Protein AF-A0A7X7M7S9-F1 (afdb_monomer)

Solvent-accessible surface area (backbone atoms only — not comparable to full-atom values): 14273 Å² total; per-residue (Å²): 124,48,43,39,34,45,57,72,63,22,36,53,35,22,66,76,37,39,68,79,51,36,95,45,81,66,47,77,47,79,55,90,46,35,36,41,35,40,51,59,53,48,58,32,51,12,41,21,37,28,72,29,16,43,56,42,42,51,50,55,51,45,50,53,50,42,59,68,77,46,62,87,52,52,75,66,56,49,52,49,38,47,52,40,21,57,54,58,44,51,41,85,52,87,90,50,55,56,82,36,17,69,64,17,44,64,44,37,15,54,55,41,20,57,46,42,73,75,42,71,33,49,50,64,60,42,61,68,71,71,40,83,64,47,70,59,48,54,51,51,31,45,52,56,16,47,56,52,51,50,50,55,50,52,50,54,53,48,42,51,54,53,33,71,69,52,68,71,44,86,33,37,34,37,40,41,35,36,85,85,42,27,38,37,38,31,40,39,51,98,94,44,80,46,77,77,52,68,45,72,39,78,97,42,54,67,56,56,52,50,52,49,60,74,62,26,46,41,30,37,39,39,32,46,63,90,41,48,59,68,67,60,53,50,50,47,42,67,39,52,38,89,32,52,40,80,50,81,76,69,87,68,74,81,71,92,75,86,85,84,87,85,128

Sequence (263 aa):
MLIIHINGHPRQAFINHACRFALQPVSIAIHGTALRIRGMSAESAAEALAYAAFPAWEKTRLQTLIRKNYYLLDAAKQERLAVLAQIVAGDQMPDALIYQGIGRESRLARAFAAALMQGPLNFEGFCRFRLPGYEDYLRGIMLLAEEELIAEEENLEYLELLRRSLSQGNSQISLFFSPGDICQIWQQDNEGLHQLEGGHIRGVEWLLLANLICLDPASIIVRNRVFADSELLSMLETVFGAKVIYEDDQPTAVKEHLLLDKQ

Radius of gyration: 27.25 Å; Cα contacts (8 Å, |Δi|>4): 354; chains: 1; bounding box: 51×58×78 Å

Foldseek 3Di:
DFKEQADDQLVVQLVVCLVVLFPADWDWDDDPRITDIDRHALLSSLLSNLVTSVVRVLLVVLLVVLCVPVVVDDPVLSVQLSVQLVVQQQDDDPPDDCSGHPCSSVSSSVVSSVVRVVGYHHSVCCVPPVRPCVVVVSVVSSVVSVVVSVVVVVVLVVLVVLLVLADLAQKEWEWEADPPQKIWIWIQHPVGIDTDDMDRCPPPLVVVVVVCSVRRHNAYEYEPCVRPDPVSVVSCCSNNPPRYHYDDDPVPPPPPDPPPDDD

Structure (mmCIF, N/CA/C/O backbone):
data_AF-A0A7X7M7S9-F1
#
_entry.id   AF-A0A7X7M7S9-F1
#
loop_
_atom_site.group_PDB
_atom_site.id
_atom_site.type_symbol
_atom_site.label_atom_id
_atom_site.label_alt_id
_atom_site.label_comp_id
_atom_site.label_asym_id
_atom_site.label_entity_id
_atom_site.label_seq_id
_atom_site.pdbx_PDB_ins_code
_atom_site.Cartn_x
_atom_site.Cartn_y
_atom_site.Cartn_z
_atom_site.occupancy
_atom_site.B_iso_or_equiv
_atom_site.auth_seq_id
_atom_site.auth_comp_id
_atom_site.auth_asym_id
_atom_site.auth_atom_id
_atom_site.pdbx_PDB_model_num
ATOM 1 N N . MET A 1 1 ? 16.778 8.894 -30.476 1.00 88.69 1 MET A N 1
ATOM 2 C CA . MET A 1 1 ? 15.464 8.207 -30.474 1.00 88.69 1 MET A CA 1
ATOM 3 C C . MET A 1 1 ? 15.608 6.993 -29.581 1.00 88.69 1 MET A C 1
ATOM 5 O O . MET A 1 1 ? 16.510 6.209 -29.839 1.00 88.69 1 MET A O 1
ATOM 9 N N . LEU A 1 2 ? 14.790 6.873 -28.537 1.00 95.69 2 LEU A N 1
ATOM 10 C CA . LEU A 1 2 ? 14.852 5.744 -27.603 1.00 95.69 2 LEU A CA 1
ATOM 11 C C . LEU A 1 2 ? 13.912 4.628 -28.061 1.00 95.69 2 LEU A C 1
ATOM 13 O O . LEU A 1 2 ? 12.877 4.898 -28.681 1.00 95.69 2 LEU A O 1
ATOM 17 N N . ILE A 1 3 ? 14.276 3.384 -27.755 1.00 97.12 3 ILE A N 1
ATOM 18 C CA . ILE A 1 3 ? 13.461 2.201 -28.036 1.00 97.12 3 ILE A CA 1
ATOM 19 C C . ILE A 1 3 ? 13.326 1.398 -26.744 1.00 97.12 3 ILE A C 1
ATOM 21 O O . ILE A 1 3 ? 14.331 0.985 -26.167 1.00 97.12 3 ILE A O 1
ATOM 25 N N . ILE A 1 4 ? 12.091 1.175 -26.297 1.00 97.69 4 ILE A N 1
ATOM 26 C CA . ILE A 1 4 ? 11.786 0.415 -25.079 1.00 97.69 4 ILE A CA 1
ATOM 27 C C . ILE A 1 4 ? 10.795 -0.690 -25.426 1.00 97.69 4 ILE A C 1
ATOM 29 O O . ILE A 1 4 ? 9.696 -0.406 -25.890 1.00 97.69 4 ILE A O 1
ATOM 33 N N . HIS A 1 5 ? 11.159 -1.944 -25.188 1.00 97.94 5 HIS A N 1
ATOM 34 C CA . HIS A 1 5 ? 10.248 -3.078 -25.279 1.00 97.94 5 HIS A CA 1
ATOM 35 C C . HIS A 1 5 ? 9.569 -3.295 -23.928 1.00 97.94 5 HIS A C 1
ATOM 37 O O . HIS A 1 5 ? 10.227 -3.656 -22.950 1.00 97.94 5 HIS A O 1
ATOM 43 N N . ILE A 1 6 ? 8.261 -3.052 -23.873 1.00 96.56 6 ILE A N 1
ATOM 44 C CA . ILE A 1 6 ? 7.449 -3.110 -22.656 1.00 96.56 6 ILE A CA 1
ATOM 45 C C . ILE A 1 6 ? 5.982 -3.385 -23.009 1.00 96.56 6 ILE A C 1
ATOM 47 O O . ILE A 1 6 ? 5.459 -2.842 -23.982 1.00 96.56 6 ILE A O 1
ATOM 51 N N . ASN A 1 7 ? 5.302 -4.212 -22.211 1.00 94.12 7 ASN A N 1
ATOM 52 C CA . ASN A 1 7 ? 3.920 -4.634 -22.454 1.00 94.12 7 ASN A CA 1
ATOM 53 C C . ASN A 1 7 ? 3.012 -4.411 -21.241 1.00 94.12 7 ASN A C 1
ATOM 55 O O . ASN A 1 7 ? 3.465 -4.005 -20.173 1.00 94.12 7 ASN A O 1
ATOM 59 N N . GLY A 1 8 ? 1.714 -4.674 -21.427 1.00 93.88 8 GLY A N 1
ATOM 60 C CA . GLY A 1 8 ? 0.727 -4.754 -20.348 1.00 93.88 8 GLY A CA 1
ATOM 61 C C . GLY A 1 8 ? 0.564 -3.469 -19.531 1.00 93.88 8 GLY A C 1
ATOM 62 O O . GLY A 1 8 ? 0.710 -2.358 -20.050 1.00 93.88 8 GLY A O 1
ATOM 63 N N . HIS A 1 9 ? 0.261 -3.634 -18.241 1.00 94.31 9 HIS A N 1
ATOM 64 C CA . HIS A 1 9 ? 0.124 -2.528 -17.288 1.00 94.31 9 HIS A CA 1
ATOM 65 C C . HIS A 1 9 ? 1.385 -1.650 -17.172 1.00 94.31 9 HIS A C 1
ATOM 67 O O . HIS A 1 9 ? 1.229 -0.428 -17.193 1.00 94.31 9 HIS A O 1
ATOM 73 N N . PRO A 1 10 ? 2.618 -2.199 -17.148 1.00 96.19 10 PRO A N 1
ATOM 74 C CA . PRO A 1 10 ? 3.841 -1.389 -17.125 1.00 96.19 10 PRO A CA 1
ATOM 75 C C . PRO A 1 10 ? 3.955 -0.416 -18.302 1.00 96.19 10 PRO A C 1
ATOM 77 O O . PRO A 1 10 ? 4.323 0.744 -18.114 1.00 96.19 10 PRO A O 1
ATOM 80 N N . ARG A 1 11 ? 3.577 -0.852 -19.515 1.00 96.88 11 ARG A N 1
ATOM 81 C CA . ARG A 1 11 ? 3.553 0.013 -20.706 1.00 96.88 11 ARG A CA 1
ATOM 82 C C . ARG A 1 11 ? 2.590 1.181 -20.525 1.00 96.88 11 ARG A C 1
ATOM 84 O O . ARG A 1 11 ? 2.944 2.315 -20.831 1.00 96.88 11 ARG A O 1
ATOM 91 N N . GLN A 1 12 ? 1.378 0.907 -20.043 1.00 96.00 12 GLN A N 1
ATOM 92 C CA . GLN A 1 12 ? 0.376 1.952 -19.844 1.00 96.00 12 GLN A CA 1
ATOM 93 C C . GLN A 1 12 ? 0.804 2.936 -18.749 1.00 96.00 12 GLN A C 1
ATOM 95 O O . GLN A 1 12 ? 0.675 4.145 -18.931 1.00 96.00 12 GLN A O 1
ATOM 100 N N . ALA A 1 13 ? 1.361 2.430 -17.645 1.00 95.75 13 ALA A N 1
ATOM 101 C CA . ALA A 1 13 ? 1.879 3.254 -16.559 1.00 95.75 13 ALA A CA 1
ATOM 102 C C . ALA A 1 13 ? 2.994 4.189 -17.046 1.00 95.75 13 ALA A C 1
ATOM 104 O O . ALA A 1 13 ? 2.936 5.389 -16.770 1.00 95.75 13 ALA A O 1
ATOM 105 N N . PHE A 1 14 ? 3.937 3.662 -17.840 1.00 96.75 14 PHE A N 1
ATOM 106 C CA . PHE A 1 14 ? 4.981 4.452 -18.490 1.00 96.75 14 PHE A CA 1
ATOM 107 C C . PHE A 1 14 ? 4.391 5.560 -19.366 1.00 96.75 14 PHE A C 1
ATOM 109 O O . PHE A 1 14 ? 4.731 6.722 -19.179 1.00 96.75 14 PHE A O 1
ATOM 116 N N . ILE A 1 15 ? 3.480 5.229 -20.290 1.00 94.88 15 ILE A N 1
ATOM 117 C CA . ILE A 1 15 ? 2.883 6.211 -21.213 1.00 94.88 15 ILE A CA 1
ATOM 118 C C . ILE A 1 15 ? 2.170 7.329 -20.442 1.00 94.88 15 ILE A C 1
ATOM 120 O O . ILE A 1 15 ? 2.364 8.502 -20.752 1.00 94.88 15 ILE A O 1
ATOM 124 N N . ASN A 1 16 ? 1.404 6.978 -19.406 1.00 92.88 16 ASN A N 1
ATOM 125 C CA . ASN A 1 16 ? 0.661 7.944 -18.594 1.00 92.88 16 ASN A CA 1
ATOM 126 C C . ASN A 1 16 ? 1.574 8.900 -17.806 1.00 92.88 16 ASN A C 1
ATOM 128 O O . ASN A 1 16 ? 1.149 9.999 -17.455 1.00 92.88 16 ASN A O 1
ATOM 132 N N . HIS A 1 17 ? 2.810 8.487 -17.511 1.00 92.25 17 HIS A N 1
ATOM 133 C CA . HIS A 1 17 ? 3.742 9.248 -16.676 1.00 92.25 17 HIS A CA 1
ATOM 134 C C . HIS A 1 17 ? 4.921 9.843 -17.446 1.00 92.25 17 HIS A C 1
ATOM 136 O O . HIS A 1 17 ? 5.573 10.741 -16.921 1.00 92.25 17 HIS A O 1
ATOM 142 N N . ALA A 1 18 ? 5.180 9.418 -18.685 1.00 90.62 18 ALA A N 1
ATOM 143 C CA . ALA A 1 18 ? 6.341 9.849 -19.461 1.00 90.62 18 ALA A CA 1
ATOM 144 C C . ALA A 1 18 ? 6.419 11.378 -19.598 1.00 90.62 18 ALA A C 1
ATOM 146 O O . ALA A 1 18 ? 7.484 11.960 -19.418 1.00 90.62 18 ALA A O 1
ATOM 147 N N . CYS A 1 19 ? 5.288 12.049 -19.828 1.00 88.62 19 CYS A N 1
ATOM 148 C CA . CYS A 1 19 ? 5.258 13.507 -19.951 1.00 88.62 19 CYS A CA 1
ATOM 149 C C . CYS A 1 19 ? 5.636 14.245 -18.658 1.00 88.62 19 CYS A C 1
ATOM 151 O O . CYS A 1 19 ? 6.085 15.381 -18.743 1.00 88.62 19 CYS A O 1
ATOM 153 N N . ARG A 1 20 ? 5.488 13.629 -17.474 1.00 90.56 20 ARG A N 1
ATOM 154 C CA . ARG A 1 20 ? 5.830 14.277 -16.192 1.00 90.56 20 ARG A CA 1
ATOM 155 C C . ARG A 1 20 ? 7.330 14.517 -16.038 1.00 90.56 20 ARG A C 1
ATOM 157 O O . ARG A 1 20 ? 7.720 15.458 -15.363 1.00 90.56 20 ARG A O 1
ATOM 164 N N . PHE A 1 21 ? 8.146 13.670 -16.661 1.00 88.56 21 PHE A N 1
ATOM 165 C CA . PHE A 1 21 ? 9.605 13.690 -16.532 1.00 88.56 21 PHE A CA 1
ATOM 166 C C . PHE A 1 21 ? 10.302 14.308 -17.749 1.00 88.56 21 PHE A C 1
ATOM 168 O O . PHE A 1 21 ? 11.523 14.440 -17.775 1.00 88.56 21 PHE A O 1
ATOM 175 N N . ALA A 1 22 ? 9.548 14.658 -18.791 1.00 86.44 22 ALA A N 1
ATOM 176 C CA . ALA A 1 22 ? 10.108 15.176 -20.026 1.00 86.44 22 ALA A CA 1
ATOM 177 C C . ALA A 1 22 ? 10.252 16.701 -19.999 1.00 86.44 22 ALA A C 1
ATOM 179 O O . ALA A 1 22 ? 9.334 17.423 -19.623 1.00 86.44 22 ALA A O 1
ATOM 180 N N . LEU A 1 23 ? 11.394 17.191 -20.484 1.00 84.06 23 LEU A N 1
ATOM 181 C CA . LEU A 1 23 ? 11.669 18.627 -20.628 1.00 84.06 23 LEU A CA 1
ATOM 182 C C . LEU A 1 23 ? 11.103 19.225 -21.928 1.00 84.06 23 LEU A C 1
ATOM 184 O O . LEU A 1 23 ? 11.136 20.437 -22.126 1.00 84.06 23 LEU A O 1
ATOM 188 N N . GLN A 1 24 ? 10.635 18.378 -22.847 1.00 87.06 24 GLN A N 1
ATOM 189 C CA . GLN A 1 24 ? 10.133 18.751 -24.169 1.00 87.06 24 GLN A CA 1
ATOM 190 C C . GLN A 1 24 ? 8.907 17.900 -24.530 1.00 87.06 24 GLN A C 1
ATOM 192 O O . GLN A 1 24 ? 8.705 16.840 -23.932 1.00 87.06 24 GLN A O 1
ATOM 197 N N . PRO A 1 25 ? 8.095 18.317 -25.522 1.00 88.62 25 PRO A N 1
ATOM 198 C CA . PRO A 1 25 ? 6.990 17.502 -26.013 1.00 88.62 25 PRO A CA 1
ATOM 199 C C . PRO A 1 25 ? 7.456 16.102 -26.433 1.00 88.62 25 PRO A C 1
ATOM 201 O O . PRO A 1 25 ? 8.318 15.947 -27.303 1.00 88.62 25 PRO A O 1
ATOM 204 N N . VAL A 1 26 ? 6.863 15.078 -25.819 1.00 92.06 26 VAL A N 1
ATOM 205 C CA . VAL A 1 26 ? 7.198 13.674 -26.078 1.00 92.06 26 VAL A CA 1
ATOM 206 C C . VAL A 1 26 ? 6.287 13.116 -27.161 1.00 92.06 26 VAL A C 1
ATOM 208 O O . VAL A 1 26 ? 5.067 13.248 -27.099 1.00 92.06 26 VAL A O 1
ATOM 211 N N . SER A 1 27 ? 6.876 12.423 -28.132 1.00 93.75 27 SER A N 1
ATOM 212 C CA . SER A 1 27 ? 6.141 11.594 -29.088 1.00 93.75 27 SER A CA 1
ATOM 213 C C . SER A 1 27 ? 6.480 10.128 -28.846 1.00 93.75 27 SER A C 1
ATOM 215 O O . SER A 1 27 ? 7.651 9.741 -28.907 1.00 93.75 27 SER A O 1
ATOM 217 N N . ILE A 1 28 ? 5.456 9.320 -28.563 1.00 95.62 28 ILE A N 1
ATOM 218 C CA . ILE A 1 28 ? 5.572 7.877 -28.329 1.00 95.62 28 ILE A CA 1
ATOM 219 C C . ILE A 1 28 ? 4.796 7.150 -29.426 1.00 95.62 28 ILE A C 1
ATOM 221 O O . ILE A 1 28 ? 3.570 7.212 -29.469 1.00 95.62 28 ILE A O 1
ATOM 225 N N . ALA A 1 29 ? 5.504 6.442 -30.304 1.00 96.06 29 ALA A N 1
ATOM 226 C CA . ALA A 1 29 ? 4.895 5.555 -31.290 1.00 96.06 29 ALA A CA 1
ATOM 227 C C . ALA A 1 29 ? 4.938 4.104 -30.794 1.00 96.06 29 ALA A C 1
ATOM 229 O O . ALA A 1 29 ? 5.990 3.613 -30.377 1.00 96.06 29 ALA A O 1
ATOM 230 N N . ILE A 1 30 ? 3.798 3.415 -30.854 1.00 96.31 30 ILE A N 1
ATOM 231 C CA . ILE A 1 30 ? 3.643 2.034 -30.383 1.00 96.31 30 ILE A CA 1
ATOM 232 C C . ILE A 1 30 ? 3.725 1.085 -31.584 1.00 96.31 30 ILE A C 1
ATOM 234 O O . ILE A 1 30 ? 2.923 1.176 -32.510 1.00 96.31 30 ILE A O 1
ATOM 238 N N . HIS A 1 31 ? 4.671 0.148 -31.553 1.00 94.44 31 HIS A N 1
ATOM 239 C CA . HIS A 1 31 ? 4.845 -0.898 -32.562 1.00 94.44 31 HIS A CA 1
ATOM 240 C C . HIS A 1 31 ? 4.928 -2.268 -31.883 1.00 94.44 31 HIS A C 1
ATOM 242 O O . HIS A 1 31 ? 6.004 -2.732 -31.501 1.00 94.44 31 HIS A O 1
ATOM 248 N N . GLY A 1 32 ? 3.774 -2.915 -31.706 1.00 92.69 32 GLY A N 1
ATOM 249 C CA . GLY A 1 32 ? 3.680 -4.155 -30.936 1.00 92.69 32 GLY A CA 1
ATOM 250 C C . GLY A 1 32 ? 4.117 -3.932 -29.486 1.00 92.69 32 GLY A C 1
ATOM 251 O O . GLY A 1 32 ? 3.469 -3.188 -28.747 1.00 92.69 32 GLY A O 1
ATOM 252 N N . THR A 1 33 ? 5.227 -4.563 -29.096 1.00 91.94 33 THR A N 1
ATOM 253 C CA . THR A 1 33 ? 5.828 -4.427 -27.759 1.00 91.94 33 THR A CA 1
ATOM 254 C C . THR A 1 33 ? 6.814 -3.264 -27.656 1.00 91.94 33 THR A C 1
ATOM 256 O O . THR A 1 33 ? 7.218 -2.899 -26.557 1.00 91.94 33 THR A O 1
ATOM 259 N N . ALA A 1 34 ? 7.225 -2.681 -28.785 1.00 95.88 34 ALA A N 1
ATOM 260 C CA . ALA A 1 34 ? 8.217 -1.619 -28.827 1.00 95.88 34 ALA A CA 1
ATOM 261 C C . ALA A 1 34 ? 7.560 -0.235 -28.758 1.00 95.88 34 ALA A C 1
ATOM 263 O O . ALA A 1 34 ? 6.687 0.099 -29.562 1.00 95.88 34 ALA A O 1
ATOM 264 N N . LEU A 1 35 ? 8.043 0.600 -27.846 1.00 96.75 35 LEU A N 1
ATOM 265 C CA . LEU A 1 35 ? 7.807 2.035 -27.799 1.00 96.75 35 LEU A CA 1
ATOM 266 C C . LEU A 1 35 ? 8.983 2.747 -28.463 1.00 96.75 35 LEU A C 1
ATOM 268 O O . LEU A 1 35 ? 10.128 2.592 -28.033 1.00 96.75 35 LEU A O 1
ATOM 272 N N . ARG A 1 36 ? 8.710 3.540 -29.499 1.00 96.81 36 ARG A N 1
ATOM 273 C CA . ARG A 1 36 ? 9.687 4.449 -30.111 1.00 96.81 36 ARG A CA 1
ATOM 274 C C . ARG A 1 36 ? 9.432 5.853 -29.599 1.00 96.81 36 ARG A C 1
ATOM 276 O O . ARG A 1 36 ? 8.380 6.424 -29.878 1.00 96.81 36 ARG A O 1
ATOM 283 N N . ILE A 1 37 ? 10.395 6.393 -28.864 1.00 95.44 37 ILE A N 1
ATOM 284 C CA . ILE A 1 37 ? 10.226 7.634 -28.110 1.00 95.44 37 ILE A CA 1
ATOM 285 C C . ILE A 1 37 ? 11.143 8.715 -28.687 1.00 95.44 37 ILE A C 1
ATOM 287 O O . ILE A 1 37 ? 12.347 8.508 -28.905 1.00 95.44 37 ILE A O 1
ATOM 291 N N . ARG A 1 38 ? 10.557 9.883 -28.953 1.00 93.69 38 ARG A N 1
ATOM 292 C CA . ARG A 1 38 ? 11.237 11.114 -29.377 1.00 93.69 38 ARG A CA 1
ATOM 293 C C . ARG A 1 38 ? 10.912 12.237 -28.391 1.00 93.69 38 ARG A C 1
ATOM 295 O O . ARG A 1 38 ? 9.815 12.256 -27.845 1.00 93.69 38 ARG A O 1
ATOM 302 N N . GLY A 1 39 ? 11.856 13.158 -28.193 1.00 90.31 39 GLY A N 1
ATOM 303 C CA . GLY A 1 39 ? 11.688 14.291 -27.270 1.00 90.31 39 GLY A CA 1
ATOM 304 C C . GLY A 1 39 ? 11.916 13.953 -25.792 1.00 90.31 39 GLY A C 1
ATOM 305 O O . GLY A 1 39 ? 11.511 14.716 -24.928 1.00 90.31 39 GLY A O 1
ATOM 306 N N . MET A 1 40 ? 12.555 12.817 -25.492 1.00 94.06 40 MET A N 1
ATOM 307 C CA . MET A 1 40 ? 12.840 12.370 -24.126 1.00 94.06 40 MET A CA 1
ATOM 308 C C . MET A 1 40 ? 14.296 11.904 -24.020 1.00 94.06 40 MET A C 1
ATOM 310 O O . MET A 1 40 ? 14.766 11.190 -24.914 1.00 94.06 40 MET A O 1
ATOM 314 N N . SER A 1 41 ? 15.007 12.316 -22.964 1.00 94.81 41 SER A N 1
ATOM 315 C CA . SER A 1 41 ? 16.357 11.820 -22.670 1.00 94.81 41 SER A CA 1
ATOM 316 C C . SER A 1 41 ? 16.306 10.423 -22.044 1.00 94.81 41 SER A C 1
ATOM 318 O O . SER A 1 41 ? 15.240 9.951 -21.633 1.00 94.81 41 SER A O 1
ATOM 320 N N . ALA A 1 42 ? 17.454 9.741 -21.998 1.00 95.56 42 ALA A N 1
ATOM 321 C CA . ALA A 1 42 ? 17.550 8.423 -21.373 1.00 95.56 42 ALA A CA 1
ATOM 322 C C . ALA A 1 42 ? 17.234 8.499 -19.872 1.00 95.56 42 ALA A C 1
ATOM 324 O O . ALA A 1 42 ? 16.567 7.613 -19.348 1.00 95.56 42 ALA A O 1
ATOM 325 N N . GLU A 1 43 ? 17.648 9.578 -19.211 1.00 96.12 43 GLU A N 1
ATOM 326 C CA . GLU A 1 43 ? 17.424 9.854 -17.793 1.00 96.12 43 GLU A CA 1
ATOM 327 C C . GLU A 1 43 ? 15.936 10.059 -17.499 1.00 96.12 43 GLU A C 1
ATOM 329 O O . GLU A 1 43 ? 15.377 9.331 -16.685 1.00 96.12 43 GLU A O 1
ATOM 334 N N . SER A 1 44 ? 15.257 10.950 -18.232 1.00 95.62 44 SER A N 1
ATOM 335 C CA . SER A 1 44 ? 13.812 11.160 -18.075 1.00 95.62 44 SER A CA 1
ATOM 336 C C . SER A 1 44 ? 13.029 9.867 -18.317 1.00 95.62 44 SER A C 1
ATOM 338 O O . SER A 1 44 ? 12.084 9.546 -17.595 1.00 95.62 44 SER A O 1
ATOM 340 N N . ALA A 1 45 ? 13.392 9.108 -19.359 1.00 96.50 45 ALA A N 1
ATOM 341 C CA . ALA A 1 45 ? 12.735 7.838 -19.655 1.00 96.50 45 ALA A CA 1
ATOM 342 C C . ALA A 1 45 ? 12.984 6.810 -18.542 1.00 96.50 45 ALA A C 1
ATOM 344 O O . ALA A 1 45 ? 12.081 6.058 -18.182 1.00 96.50 45 ALA A O 1
ATOM 345 N N . ALA A 1 46 ? 14.183 6.794 -17.967 1.00 97.44 46 ALA A N 1
ATOM 346 C CA . ALA A 1 46 ? 14.525 5.929 -16.854 1.00 97.44 46 ALA A CA 1
ATOM 347 C C . ALA A 1 46 ? 13.769 6.276 -15.566 1.00 97.44 46 ALA A C 1
ATOM 349 O O . ALA A 1 46 ? 13.325 5.366 -14.868 1.00 97.44 46 ALA A O 1
ATOM 350 N N . GLU A 1 47 ? 13.563 7.561 -15.279 1.00 96.75 47 GLU A N 1
ATOM 351 C CA . GLU A 1 47 ? 12.704 8.011 -14.180 1.00 96.75 47 GLU A CA 1
ATOM 352 C C . GLU A 1 47 ? 11.264 7.537 -14.390 1.00 96.75 47 GLU A C 1
ATOM 354 O O . GLU A 1 47 ? 10.697 6.882 -13.518 1.00 96.75 47 GLU A O 1
ATOM 359 N N . ALA A 1 48 ? 10.692 7.743 -15.578 1.00 96.44 48 ALA A N 1
ATOM 360 C CA . ALA A 1 48 ? 9.349 7.253 -15.886 1.00 96.44 48 ALA A CA 1
ATOM 361 C C . ALA A 1 48 ? 9.233 5.719 -15.753 1.00 96.44 48 ALA A C 1
ATOM 363 O O . ALA A 1 48 ? 8.209 5.201 -15.298 1.00 96.44 48 ALA A O 1
ATOM 364 N N . LEU A 1 49 ? 10.280 4.971 -16.115 1.00 97.69 49 LEU A N 1
ATOM 365 C CA . LEU A 1 49 ? 10.320 3.525 -15.896 1.00 97.69 49 LEU A CA 1
ATOM 366 C C . LEU A 1 49 ? 10.368 3.169 -14.407 1.00 97.69 49 LEU A C 1
ATOM 368 O O . LEU A 1 49 ? 9.615 2.299 -13.977 1.00 97.69 49 LEU A O 1
ATOM 372 N N . ALA A 1 50 ? 11.217 3.827 -13.621 1.00 96.62 50 ALA A N 1
ATOM 373 C CA . ALA A 1 50 ? 11.390 3.522 -12.205 1.00 96.62 50 ALA A CA 1
ATOM 374 C C . ALA A 1 50 ? 10.186 3.928 -11.346 1.00 96.62 50 ALA A C 1
ATOM 376 O O . ALA A 1 50 ? 9.776 3.156 -10.489 1.00 96.62 50 ALA A O 1
ATOM 377 N N . TYR A 1 51 ? 9.597 5.098 -11.597 1.00 95.31 51 TYR A N 1
ATOM 378 C CA . TYR A 1 51 ? 8.502 5.640 -10.787 1.00 95.31 51 TYR A CA 1
ATOM 379 C C . TYR A 1 51 ? 7.112 5.159 -11.219 1.00 95.31 51 TYR A C 1
ATOM 381 O O . TYR A 1 51 ? 6.173 5.252 -10.434 1.00 95.31 51 TYR A O 1
ATOM 389 N N . ALA A 1 52 ? 6.944 4.655 -12.449 1.00 95.50 52 ALA A N 1
ATOM 390 C CA . ALA A 1 52 ? 5.630 4.226 -12.940 1.00 95.50 52 ALA A CA 1
ATOM 391 C C . ALA A 1 52 ? 5.614 2.792 -13.479 1.00 95.50 52 ALA A C 1
ATOM 393 O O . ALA A 1 52 ? 4.788 1.980 -13.058 1.00 95.50 52 ALA A O 1
ATOM 394 N N . ALA A 1 53 ? 6.512 2.455 -14.408 1.00 96.75 53 ALA A N 1
ATOM 395 C CA . ALA A 1 53 ? 6.483 1.140 -15.046 1.00 96.75 53 ALA A CA 1
ATOM 396 C C . ALA A 1 53 ? 6.847 0.006 -14.077 1.00 96.75 53 ALA A C 1
ATOM 398 O O . ALA A 1 53 ? 6.189 -1.035 -14.074 1.00 96.75 53 ALA A O 1
ATOM 399 N N . PHE A 1 54 ? 7.878 0.211 -13.256 1.00 95.62 54 PHE A N 1
ATOM 400 C CA . PHE A 1 54 ? 8.367 -0.774 -12.298 1.00 95.62 54 PHE A CA 1
ATOM 401 C C . PHE A 1 54 ? 7.352 -1.080 -11.190 1.00 95.62 54 PHE A C 1
ATOM 403 O O . PHE A 1 54 ? 7.023 -2.256 -11.058 1.00 95.62 54 PHE A O 1
ATOM 410 N N . PRO A 1 55 ? 6.737 -0.101 -10.496 1.00 93.38 55 PRO A N 1
ATOM 411 C CA . PRO A 1 55 ? 5.683 -0.386 -9.521 1.00 93.38 55 PRO A CA 1
ATOM 412 C C . PRO A 1 55 ? 4.484 -1.130 -10.122 1.00 93.38 55 PRO A C 1
ATOM 414 O O . PRO A 1 55 ? 3.952 -2.055 -9.512 1.00 93.38 55 PRO A O 1
ATOM 417 N N . ALA A 1 56 ? 4.073 -0.787 -11.350 1.00 94.19 56 ALA A N 1
ATOM 418 C CA . ALA A 1 56 ? 2.987 -1.491 -12.038 1.00 94.19 56 ALA A CA 1
ATOM 419 C C . ALA A 1 56 ? 3.361 -2.945 -12.390 1.00 94.19 56 ALA A C 1
ATOM 421 O O . ALA A 1 56 ? 2.525 -3.854 -12.325 1.00 94.19 56 ALA A O 1
ATOM 422 N N . TRP A 1 57 ? 4.620 -3.173 -12.762 1.00 95.00 57 TRP A N 1
ATOM 423 C CA . TRP A 1 57 ? 5.152 -4.505 -13.036 1.00 95.00 57 TRP A CA 1
ATOM 424 C C . TRP A 1 57 ? 5.273 -5.340 -11.761 1.00 95.00 57 TRP A C 1
ATOM 426 O O . TRP A 1 57 ? 4.792 -6.473 -11.735 1.00 95.00 57 TRP A O 1
ATOM 436 N N . GLU A 1 58 ? 5.838 -4.760 -10.703 1.00 93.56 58 GLU A N 1
ATOM 437 C CA . GLU A 1 58 ? 5.959 -5.351 -9.370 1.00 93.56 58 GLU A CA 1
ATOM 438 C C . GLU A 1 58 ? 4.583 -5.737 -8.829 1.00 93.56 58 GLU A C 1
ATOM 440 O O . GLU A 1 58 ? 4.396 -6.891 -8.452 1.00 93.56 58 GLU A O 1
ATOM 445 N N . LYS A 1 59 ? 3.580 -4.847 -8.921 1.00 92.44 59 LYS A N 1
ATOM 446 C CA . LYS A 1 59 ? 2.192 -5.154 -8.533 1.00 92.44 59 LYS A CA 1
ATOM 447 C C . LYS A 1 59 ? 1.660 -6.389 -9.258 1.00 92.44 59 LYS A C 1
ATOM 449 O O . LYS A 1 59 ? 1.137 -7.308 -8.635 1.00 92.44 59 LYS A O 1
ATOM 454 N N . THR A 1 60 ? 1.821 -6.430 -10.580 1.00 93.12 60 THR A N 1
ATOM 455 C CA . THR A 1 60 ? 1.347 -7.557 -11.401 1.00 93.12 60 THR A CA 1
ATOM 456 C C . THR A 1 60 ? 2.066 -8.857 -11.019 1.00 93.12 60 THR A C 1
ATOM 458 O O . THR A 1 60 ? 1.460 -9.935 -10.976 1.00 93.12 60 THR A O 1
ATOM 461 N N . ARG A 1 61 ? 3.371 -8.777 -10.724 1.00 93.12 61 ARG A N 1
ATOM 462 C CA . ARG A 1 61 ? 4.181 -9.926 -10.310 1.00 93.12 61 ARG A CA 1
ATOM 463 C C . ARG A 1 61 ? 3.783 -10.420 -8.921 1.00 93.12 61 ARG A C 1
ATOM 465 O O . ARG A 1 61 ? 3.586 -11.624 -8.774 1.00 93.12 61 ARG A O 1
ATOM 472 N N . LEU A 1 62 ? 3.598 -9.514 -7.964 1.00 94.12 62 LEU A N 1
ATOM 473 C CA . LEU A 1 62 ? 3.103 -9.799 -6.618 1.00 94.12 62 LEU A CA 1
ATOM 474 C C . LEU A 1 62 ? 1.739 -10.475 -6.664 1.00 94.12 62 LEU A C 1
ATOM 476 O O . LEU A 1 62 ? 1.602 -11.573 -6.146 1.00 94.12 62 LEU A O 1
ATOM 480 N N . GLN A 1 63 ? 0.765 -9.912 -7.382 1.00 93.56 63 GLN A N 1
ATOM 481 C CA . GLN A 1 63 ? -0.559 -10.529 -7.533 1.00 93.56 63 GLN A CA 1
ATOM 482 C C . GLN A 1 63 ? -0.478 -11.945 -8.121 1.00 93.56 63 GLN A C 1
ATOM 484 O O . GLN A 1 63 ? -1.204 -12.844 -7.701 1.00 93.56 63 GLN A O 1
ATOM 489 N N . THR A 1 64 ? 0.428 -12.175 -9.076 1.00 93.81 64 THR A N 1
ATOM 490 C CA . THR A 1 64 ? 0.652 -13.514 -9.642 1.00 93.81 64 THR A CA 1
ATOM 491 C C . THR A 1 64 ? 1.225 -14.480 -8.601 1.00 93.81 64 THR A C 1
ATOM 493 O O . THR A 1 64 ? 0.792 -15.630 -8.526 1.00 93.81 64 THR A O 1
ATOM 496 N N . LEU A 1 65 ? 2.197 -14.033 -7.801 1.00 94.81 65 LEU A N 1
ATOM 497 C CA . LEU A 1 65 ? 2.793 -14.838 -6.734 1.00 94.81 65 LEU A CA 1
ATOM 498 C C . LEU A 1 65 ? 1.794 -15.099 -5.602 1.00 94.81 65 LEU A C 1
ATOM 500 O O . LEU A 1 65 ? 1.713 -16.229 -5.131 1.00 94.81 65 LEU A O 1
ATOM 504 N N . ILE A 1 66 ? 1.002 -14.107 -5.209 1.00 95.38 66 ILE A N 1
ATOM 505 C CA . ILE A 1 66 ? -0.026 -14.230 -4.172 1.00 95.38 66 ILE A CA 1
ATOM 506 C C . ILE A 1 66 ? -1.073 -15.254 -4.596 1.00 95.38 66 ILE A C 1
ATOM 508 O O . ILE A 1 66 ? -1.273 -16.234 -3.892 1.00 95.38 66 ILE A O 1
ATOM 512 N N . ARG A 1 67 ? -1.640 -15.137 -5.802 1.00 95.06 67 ARG A N 1
ATOM 513 C CA . ARG A 1 67 ? -2.603 -16.128 -6.322 1.00 95.06 67 ARG A CA 1
ATOM 514 C C . ARG A 1 67 ? -2.048 -17.551 -6.351 1.00 95.06 67 ARG A C 1
ATOM 516 O O . ARG A 1 67 ? -2.803 -18.506 -6.217 1.00 95.06 67 ARG A O 1
ATOM 523 N N . LYS A 1 68 ? -0.736 -17.697 -6.563 1.00 95.19 68 LYS A N 1
ATOM 524 C CA . LYS A 1 68 ? -0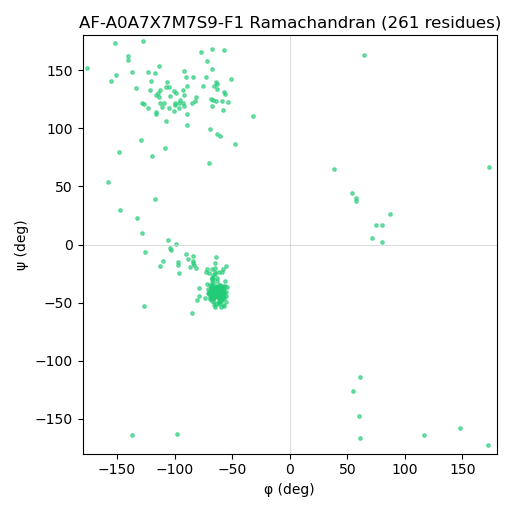.070 -19.001 -6.617 1.00 95.19 68 LYS A CA 1
ATOM 525 C C . LYS A 1 68 ? 0.184 -19.589 -5.227 1.00 95.19 68 LYS A C 1
ATOM 527 O O . LYS A 1 68 ? -0.005 -20.788 -5.055 1.00 95.19 68 LYS A O 1
ATOM 532 N N . ASN A 1 69 ? 0.665 -18.786 -4.278 1.00 94.62 69 ASN A N 1
ATOM 533 C CA . ASN A 1 69 ? 1.120 -19.278 -2.971 1.00 94.62 69 ASN A CA 1
ATOM 534 C C . ASN A 1 69 ? 0.038 -19.166 -1.875 1.00 94.62 69 ASN A C 1
ATOM 536 O O . ASN A 1 69 ? 0.048 -19.965 -0.951 1.00 94.62 69 ASN A O 1
ATOM 540 N N . TYR A 1 70 ? -0.927 -18.254 -2.022 1.00 93.81 70 TYR A N 1
ATOM 541 C CA . TYR A 1 70 ? -2.001 -17.952 -1.062 1.00 93.81 70 TYR A CA 1
ATOM 542 C C . TYR A 1 70 ? -3.390 -18.257 -1.645 1.00 93.81 70 TYR A C 1
ATOM 544 O O . TYR A 1 70 ? -4.354 -17.519 -1.449 1.00 93.81 70 TYR A O 1
ATOM 552 N N . TYR A 1 71 ? -3.506 -19.354 -2.395 1.00 92.56 71 TYR A N 1
ATOM 5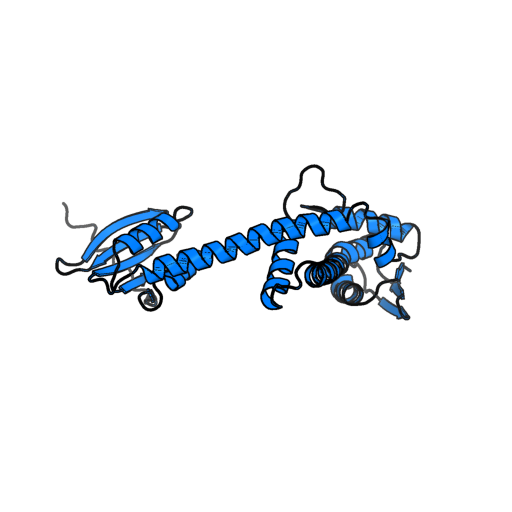53 C CA . TYR A 1 71 ? -4.736 -19.726 -3.107 1.00 92.56 71 TYR A CA 1
ATOM 554 C C . TYR A 1 71 ? -5.928 -20.050 -2.186 1.00 92.56 71 TYR A C 1
ATOM 556 O O . TYR A 1 71 ? -7.057 -20.106 -2.665 1.00 92.56 71 TYR A O 1
ATOM 564 N N . LEU A 1 72 ? -5.680 -20.282 -0.891 1.00 94.56 72 LEU A N 1
ATOM 565 C CA . LEU A 1 72 ? -6.714 -20.503 0.125 1.00 94.56 72 LEU A CA 1
ATOM 566 C C . LEU A 1 72 ? -7.336 -19.198 0.641 1.00 94.56 72 LEU A C 1
ATOM 568 O O . LEU A 1 72 ? -8.440 -19.234 1.178 1.00 94.56 72 LEU A O 1
ATOM 572 N N . LEU A 1 73 ? -6.650 -18.062 0.479 1.00 94.00 73 LEU A N 1
ATOM 573 C CA . LEU A 1 73 ? -7.212 -16.755 0.806 1.00 94.00 73 LEU A CA 1
ATOM 574 C C . LEU A 1 73 ? -8.259 -16.365 -0.237 1.00 94.00 73 LEU A C 1
ATOM 576 O O . LEU A 1 73 ? -8.088 -16.625 -1.431 1.00 94.00 73 LEU A O 1
ATOM 580 N N . ASP A 1 74 ? -9.320 -15.693 0.204 1.00 95.19 74 ASP A N 1
ATOM 581 C CA . ASP A 1 74 ? -10.287 -15.095 -0.709 1.00 95.19 74 ASP A CA 1
ATOM 582 C C . ASP A 1 74 ? -9.677 -13.927 -1.512 1.00 95.19 74 ASP A C 1
ATOM 584 O O . ASP A 1 74 ? -8.583 -13.428 -1.233 1.00 95.19 74 ASP A O 1
ATOM 588 N N . ALA A 1 75 ? -10.394 -13.478 -2.543 1.00 94.00 75 ALA A N 1
ATOM 589 C CA . ALA A 1 75 ? -9.902 -12.434 -3.439 1.00 94.00 75 ALA A CA 1
ATOM 590 C C . ALA A 1 75 ? -9.672 -11.078 -2.742 1.00 94.00 75 ALA A C 1
ATOM 592 O O . ALA A 1 75 ? -8.805 -10.321 -3.180 1.00 94.00 75 ALA A O 1
ATOM 593 N N . ALA A 1 76 ? -10.425 -10.766 -1.681 1.00 93.81 76 ALA A N 1
ATOM 594 C CA . ALA A 1 76 ? -10.279 -9.512 -0.949 1.00 93.81 76 ALA A CA 1
ATOM 595 C C . ALA A 1 76 ? -9.005 -9.535 -0.095 1.00 93.81 76 ALA A C 1
ATOM 597 O O . ALA A 1 76 ? -8.198 -8.609 -0.191 1.00 93.81 76 ALA A O 1
ATOM 598 N N . LYS A 1 77 ? -8.764 -10.627 0.640 1.00 94.25 77 LYS A N 1
ATOM 599 C CA . LYS A 1 77 ? -7.526 -10.848 1.402 1.00 94.25 77 LYS A CA 1
ATOM 600 C C . LYS A 1 77 ? -6.300 -10.903 0.495 1.00 94.25 77 LYS A C 1
ATOM 602 O O . LYS A 1 77 ? -5.274 -10.318 0.821 1.00 94.25 77 LYS A O 1
ATOM 607 N N . GLN A 1 78 ? -6.407 -11.524 -0.682 1.00 94.69 78 GLN A N 1
ATOM 608 C CA . GLN A 1 78 ? -5.314 -11.528 -1.662 1.00 94.69 78 GLN A CA 1
ATOM 609 C C . GLN A 1 78 ? -4.958 -10.119 -2.164 1.00 94.69 78 GLN A C 1
ATOM 611 O O . GLN A 1 78 ? -3.775 -9.811 -2.317 1.00 94.69 78 GLN A O 1
ATOM 616 N N . GLU A 1 79 ? -5.944 -9.254 -2.433 1.00 93.31 79 GLU A N 1
ATOM 617 C CA . GLU A 1 79 ? -5.658 -7.864 -2.822 1.00 93.31 79 GLU A CA 1
ATOM 618 C C . GLU A 1 79 ? -5.133 -7.052 -1.630 1.00 93.31 79 GLU A C 1
ATOM 620 O O . GLU A 1 79 ? -4.194 -6.276 -1.812 1.00 93.31 79 GLU A O 1
ATOM 625 N N . ARG A 1 80 ? -5.654 -7.265 -0.409 1.00 94.25 80 ARG A N 1
ATOM 626 C CA . ARG A 1 80 ? -5.132 -6.618 0.808 1.00 94.25 80 ARG A CA 1
ATOM 627 C C . ARG A 1 80 ? -3.667 -6.980 1.044 1.00 94.25 80 ARG A C 1
ATOM 629 O O . ARG A 1 80 ? -2.850 -6.077 1.197 1.00 94.25 80 ARG A O 1
ATOM 636 N N . LEU A 1 81 ? -3.317 -8.261 0.940 1.00 95.12 81 LEU A N 1
ATOM 637 C CA . LEU A 1 81 ? -1.941 -8.749 1.043 1.00 95.12 81 LEU A CA 1
ATOM 638 C C . LEU A 1 81 ? -1.021 -8.102 -0.004 1.00 95.12 81 LEU A C 1
ATOM 640 O O . LEU A 1 81 ? 0.115 -7.745 0.298 1.00 95.12 81 LEU A O 1
ATOM 644 N N . ALA A 1 82 ? -1.506 -7.903 -1.235 1.00 93.06 82 ALA A N 1
ATOM 645 C CA . ALA A 1 82 ? -0.734 -7.226 -2.277 1.00 93.06 82 ALA A CA 1
ATOM 646 C C . ALA A 1 82 ? -0.453 -5.755 -1.932 1.00 93.06 82 ALA A C 1
ATOM 648 O O . ALA A 1 82 ? 0.630 -5.260 -2.238 1.00 93.06 82 ALA A O 1
ATOM 649 N N . VAL A 1 83 ? -1.410 -5.065 -1.305 1.00 92.00 83 VAL A N 1
ATOM 650 C CA . VAL A 1 83 ? -1.236 -3.685 -0.829 1.00 92.00 83 VAL A CA 1
ATOM 651 C C . VAL A 1 83 ? -0.232 -3.635 0.323 1.00 92.00 83 VAL A C 1
ATOM 653 O O . VAL A 1 83 ? 0.708 -2.846 0.254 1.00 92.00 83 VAL A O 1
ATOM 656 N N . LEU A 1 84 ? -0.375 -4.507 1.325 1.00 93.69 84 LEU A N 1
ATOM 657 C CA . LEU A 1 84 ? 0.550 -4.593 2.461 1.00 93.69 84 LEU A CA 1
ATOM 658 C C . LEU A 1 84 ? 1.984 -4.885 1.994 1.00 93.69 84 LEU A C 1
ATOM 660 O O . LEU A 1 84 ? 2.914 -4.180 2.375 1.00 93.69 84 LEU A O 1
ATOM 664 N N . ALA A 1 85 ? 2.166 -5.817 1.054 1.00 93.06 85 ALA A N 1
ATOM 665 C CA . ALA A 1 85 ? 3.481 -6.114 0.479 1.00 93.06 85 ALA A CA 1
ATOM 666 C C . ALA A 1 85 ? 4.119 -4.903 -0.221 1.00 93.06 85 ALA A C 1
ATOM 668 O O . ALA A 1 85 ? 5.337 -4.738 -0.175 1.00 93.06 85 ALA A O 1
ATOM 669 N N . GLN A 1 86 ? 3.323 -4.041 -0.862 1.00 88.62 86 GLN A N 1
ATOM 670 C CA . GLN A 1 86 ? 3.835 -2.809 -1.470 1.00 88.62 86 GLN A CA 1
ATOM 671 C C . GLN A 1 86 ? 4.235 -1.755 -0.437 1.00 88.62 86 GLN A C 1
ATOM 673 O O . GLN A 1 86 ? 5.193 -1.024 -0.687 1.00 88.62 86 GLN A O 1
ATOM 678 N N . ILE A 1 87 ? 3.522 -1.678 0.690 1.00 87.81 87 ILE A N 1
ATOM 679 C CA . ILE A 1 87 ? 3.863 -0.789 1.807 1.00 87.81 87 ILE A CA 1
ATOM 680 C C . ILE A 1 87 ? 5.203 -1.230 2.404 1.00 87.81 87 ILE A C 1
ATOM 682 O O . ILE A 1 87 ? 6.157 -0.456 2.381 1.00 87.81 87 ILE A O 1
ATOM 686 N N . VAL A 1 88 ? 5.318 -2.509 2.774 1.00 87.44 88 VAL A N 1
ATOM 687 C CA . VAL A 1 88 ? 6.545 -3.103 3.333 1.00 87.44 88 VAL A CA 1
ATOM 688 C C . VAL A 1 88 ? 7.739 -2.960 2.383 1.00 87.44 88 VAL A C 1
ATOM 690 O O . VAL A 1 88 ? 8.874 -2.743 2.803 1.00 87.44 88 VAL A O 1
ATOM 693 N N . ALA A 1 89 ? 7.515 -3.044 1.069 1.00 84.31 89 ALA A N 1
ATOM 694 C CA . ALA A 1 89 ? 8.579 -2.860 0.083 1.00 84.31 89 ALA A CA 1
ATOM 695 C C . ALA A 1 89 ? 9.225 -1.457 0.120 1.00 84.31 89 ALA A C 1
ATOM 697 O O . ALA A 1 89 ? 10.369 -1.304 -0.330 1.00 84.31 89 ALA A O 1
ATOM 698 N N . GLY A 1 90 ? 8.500 -0.452 0.625 1.00 76.69 90 GLY A N 1
ATOM 699 C CA . GLY A 1 90 ? 8.955 0.928 0.789 1.00 76.69 90 GLY A CA 1
ATOM 700 C C . GLY A 1 90 ? 9.754 1.191 2.068 1.00 76.69 90 GLY A C 1
ATOM 701 O O . GLY A 1 90 ? 10.437 2.217 2.141 1.00 76.69 90 GLY A O 1
ATOM 702 N N . ASP A 1 91 ? 9.728 0.272 3.035 1.00 81.12 91 ASP A N 1
ATOM 703 C CA . ASP A 1 91 ? 10.361 0.469 4.337 1.00 81.12 91 ASP A CA 1
ATOM 704 C C . ASP A 1 91 ? 11.891 0.415 4.281 1.00 81.12 91 ASP A C 1
ATOM 706 O O . ASP A 1 91 ? 12.522 -0.113 3.358 1.00 81.12 91 ASP A O 1
ATOM 710 N N . GLN A 1 92 ? 12.528 1.025 5.279 1.00 69.31 92 GLN A N 1
ATOM 711 C CA . GLN A 1 92 ? 13.979 1.110 5.342 1.00 69.31 92 GLN A CA 1
ATOM 712 C C . GLN A 1 92 ? 14.597 -0.276 5.558 1.00 69.31 92 GLN A C 1
ATOM 714 O O . GLN A 1 92 ? 14.392 -0.904 6.591 1.00 69.31 92 GLN A O 1
ATOM 719 N N . MET A 1 93 ? 15.430 -0.714 4.610 1.00 69.25 93 MET A N 1
ATOM 720 C CA . MET A 1 93 ? 16.227 -1.933 4.748 1.00 69.25 93 MET A CA 1
ATOM 721 C C . MET A 1 93 ? 17.729 -1.607 4.758 1.00 69.25 93 MET A C 1
ATOM 723 O O . MET A 1 93 ? 18.199 -0.899 3.857 1.00 69.25 93 MET A O 1
ATOM 727 N N . PRO A 1 94 ? 18.495 -2.091 5.755 1.00 57.97 94 PRO A N 1
ATOM 728 C CA . PRO A 1 94 ? 19.952 -2.029 5.723 1.00 57.97 94 PRO A CA 1
ATOM 729 C C . PRO A 1 94 ? 20.484 -2.872 4.553 1.00 57.97 94 PRO A C 1
ATOM 731 O O . PRO A 1 94 ? 19.949 -3.937 4.263 1.00 57.97 94 PRO A O 1
ATOM 734 N N . ASP A 1 95 ? 21.510 -2.376 3.856 1.00 64.62 95 ASP A N 1
ATOM 735 C CA . ASP A 1 95 ? 22.140 -3.035 2.695 1.00 64.62 95 ASP A CA 1
ATOM 736 C C . ASP A 1 95 ? 21.194 -3.361 1.524 1.00 64.62 95 ASP A C 1
ATOM 738 O O . ASP A 1 95 ? 21.328 -4.365 0.823 1.00 64.62 95 ASP A O 1
ATOM 742 N N . ALA A 1 96 ? 20.248 -2.455 1.274 1.00 69.44 96 ALA A N 1
ATOM 743 C CA . ALA A 1 96 ? 19.250 -2.594 0.227 1.00 69.44 96 ALA A CA 1
ATOM 744 C C . ALA A 1 96 ? 19.855 -2.743 -1.185 1.00 69.44 96 ALA A C 1
ATOM 746 O O . ALA A 1 96 ? 20.546 -1.855 -1.704 1.00 69.44 96 ALA A O 1
ATOM 747 N N . LEU A 1 97 ? 19.490 -3.835 -1.864 1.00 86.31 97 LEU A N 1
ATOM 748 C CA . LEU A 1 97 ? 19.665 -3.993 -3.308 1.00 86.31 97 LEU A CA 1
ATOM 749 C C . LEU A 1 97 ? 18.954 -2.856 -4.064 1.00 86.31 97 LEU A C 1
ATOM 751 O O . LEU A 1 97 ? 18.142 -2.103 -3.522 1.00 86.31 97 LEU A O 1
ATOM 755 N N . ILE A 1 98 ? 19.234 -2.712 -5.363 1.00 89.56 98 ILE A N 1
ATOM 756 C CA . ILE A 1 98 ? 18.744 -1.559 -6.143 1.00 89.56 98 ILE A CA 1
ATOM 757 C C . ILE A 1 98 ? 17.215 -1.401 -6.155 1.00 89.56 98 ILE A C 1
ATOM 759 O O . ILE A 1 98 ? 16.736 -0.303 -6.408 1.00 89.56 98 ILE A O 1
ATOM 763 N N . TYR A 1 99 ? 16.471 -2.467 -5.865 1.00 88.00 99 TYR A N 1
ATOM 764 C CA . TYR A 1 99 ? 15.009 -2.530 -5.864 1.00 88.00 99 TYR A CA 1
ATOM 765 C C . TYR A 1 99 ? 14.379 -2.556 -4.453 1.00 88.00 99 TYR A C 1
ATOM 767 O O . TYR A 1 99 ? 13.165 -2.693 -4.347 1.00 88.00 99 TYR A O 1
ATOM 775 N N . GLN A 1 100 ? 15.171 -2.447 -3.382 1.00 89.00 100 GLN A N 1
ATOM 776 C CA . GLN A 1 100 ? 14.712 -2.557 -1.987 1.00 89.00 100 GLN A CA 1
ATOM 777 C C . GLN A 1 100 ? 14.679 -1.201 -1.289 1.00 89.00 100 GLN A C 1
ATOM 779 O O . GLN A 1 100 ? 15.620 -0.436 -1.461 1.00 89.00 100 GLN A O 1
ATOM 784 N N . GLY A 1 101 ? 13.659 -0.933 -0.475 1.00 83.44 101 GLY A N 1
ATOM 785 C CA . GLY A 1 101 ? 13.611 0.155 0.506 1.00 83.44 101 GLY A CA 1
ATOM 786 C C . GLY A 1 101 ? 13.719 1.585 -0.027 1.00 83.44 101 GLY A C 1
ATOM 787 O O . GLY A 1 101 ? 13.619 1.850 -1.228 1.00 83.44 101 GLY A O 1
ATOM 788 N N . ILE A 1 102 ? 13.948 2.530 0.890 1.00 84.06 102 ILE A N 1
ATOM 789 C CA . ILE A 1 102 ? 13.900 3.972 0.601 1.00 84.06 102 ILE A CA 1
ATOM 790 C C . ILE A 1 102 ? 14.859 4.354 -0.544 1.00 84.06 102 ILE A C 1
ATOM 792 O O . ILE A 1 102 ? 16.048 3.997 -0.574 1.00 84.06 102 ILE A O 1
ATOM 796 N N . GLY A 1 103 ? 14.328 5.088 -1.524 1.00 86.94 103 GLY A N 1
ATOM 797 C CA . GLY A 1 103 ? 15.072 5.571 -2.690 1.00 86.94 103 GLY A CA 1
ATOM 798 C C . GLY A 1 103 ? 15.380 4.500 -3.742 1.00 86.94 103 GLY A C 1
ATOM 799 O O . GLY A 1 103 ? 16.256 4.719 -4.591 1.00 86.94 103 GLY A O 1
ATOM 800 N N . ARG A 1 104 ? 14.693 3.349 -3.704 1.00 90.06 104 ARG A N 1
ATOM 801 C CA . ARG A 1 104 ? 14.796 2.301 -4.734 1.00 90.06 104 ARG A CA 1
ATOM 802 C C . ARG A 1 104 ? 14.490 2.836 -6.127 1.00 90.06 104 ARG A C 1
ATOM 804 O O . ARG A 1 104 ? 15.172 2.471 -7.078 1.00 90.06 104 ARG A O 1
ATOM 811 N N . GLU A 1 105 ? 13.556 3.772 -6.253 1.00 92.50 105 GLU A N 1
ATOM 812 C CA . GLU A 1 105 ? 13.176 4.396 -7.520 1.00 92.50 105 GLU A CA 1
ATOM 813 C C . GLU A 1 105 ? 14.377 5.121 -8.136 1.00 92.50 105 GLU A C 1
ATOM 815 O O . GLU A 1 105 ? 14.695 4.923 -9.304 1.00 92.50 105 GLU A O 1
ATOM 820 N N . SER A 1 106 ? 15.134 5.875 -7.337 1.00 92.94 106 SER A N 1
ATOM 821 C CA . SER A 1 106 ? 16.350 6.563 -7.791 1.00 92.94 106 SER A CA 1
ATOM 822 C C . SER A 1 106 ? 17.482 5.594 -8.156 1.00 92.94 106 SER A C 1
ATOM 824 O O . SER A 1 106 ? 18.255 5.848 -9.085 1.00 92.94 106 SER A O 1
ATOM 826 N N . ARG A 1 107 ? 17.617 4.465 -7.446 1.00 93.06 107 ARG A N 1
ATOM 827 C CA . ARG A 1 107 ? 18.588 3.409 -7.798 1.00 93.06 107 ARG A CA 1
ATOM 828 C C . ARG A 1 107 ? 18.203 2.714 -9.106 1.0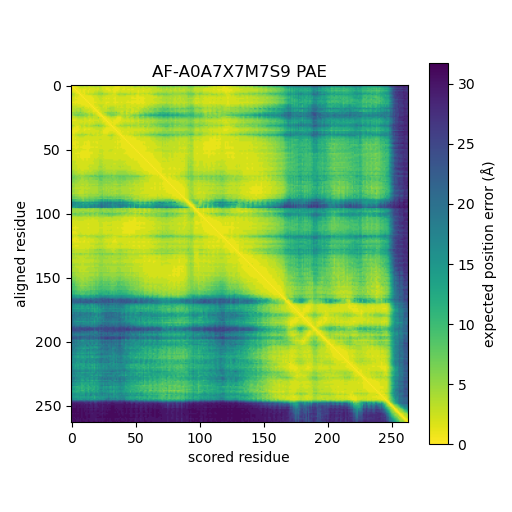0 93.06 107 ARG A C 1
ATOM 830 O O . ARG A 1 107 ? 19.053 2.572 -9.987 1.00 93.06 107 ARG A O 1
ATOM 837 N N . LEU A 1 108 ? 16.932 2.354 -9.260 1.00 95.62 108 LEU A N 1
ATOM 838 C CA . LEU A 1 108 ? 16.376 1.769 -10.478 1.00 95.62 108 LEU A CA 1
ATOM 839 C C . LEU A 1 108 ? 16.481 2.727 -11.665 1.00 95.62 108 LEU A C 1
ATOM 841 O O . LEU A 1 108 ? 16.919 2.305 -12.730 1.00 95.62 108 LEU A O 1
ATOM 845 N N . ALA A 1 109 ? 16.171 4.013 -11.486 1.00 96.75 109 ALA A N 1
ATOM 846 C CA . ALA A 1 109 ? 16.296 5.026 -12.531 1.00 96.75 109 ALA A CA 1
ATOM 847 C C . ALA A 1 109 ? 17.739 5.110 -13.046 1.00 96.75 109 ALA A C 1
ATOM 849 O O . ALA A 1 109 ? 17.971 5.050 -14.250 1.00 96.75 109 ALA A O 1
ATOM 850 N N . ARG A 1 110 ? 18.744 5.128 -12.160 1.00 96.00 110 ARG A N 1
ATOM 851 C CA . ARG A 1 110 ? 20.154 5.085 -12.592 1.00 96.00 110 ARG A CA 1
ATOM 852 C C . ARG A 1 110 ? 20.480 3.823 -13.396 1.00 96.00 110 ARG A C 1
ATOM 854 O O . ARG A 1 110 ? 21.166 3.907 -14.414 1.00 96.00 110 ARG A O 1
ATOM 861 N N . ALA A 1 111 ? 19.971 2.667 -12.974 1.00 96.06 111 ALA A N 1
ATOM 862 C CA . ALA A 1 111 ? 20.207 1.401 -13.662 1.00 96.06 111 ALA A CA 1
ATOM 863 C C . ALA A 1 111 ? 19.513 1.340 -15.041 1.00 96.06 111 ALA A C 1
ATOM 865 O O . ALA A 1 111 ? 20.113 0.890 -16.020 1.00 96.06 111 ALA A O 1
ATOM 866 N N . PHE A 1 112 ? 18.283 1.850 -15.148 1.00 97.69 112 PHE A N 1
ATOM 867 C CA . PHE A 1 112 ? 17.560 1.965 -16.415 1.00 97.69 112 PHE A CA 1
ATOM 868 C C . PHE A 1 112 ? 18.213 2.975 -17.361 1.00 97.69 112 PHE A C 1
ATOM 870 O O . PHE A 1 112 ? 18.336 2.682 -18.549 1.00 97.69 112 PHE A O 1
ATOM 877 N N . ALA A 1 113 ? 18.678 4.123 -16.859 1.00 97.12 113 ALA A N 1
ATOM 878 C CA . ALA A 1 113 ? 19.366 5.132 -17.666 1.00 97.12 113 ALA A CA 1
ATOM 879 C C . ALA A 1 113 ? 20.644 4.550 -18.281 1.00 97.12 113 ALA A C 1
ATOM 881 O O . ALA A 1 113 ? 20.855 4.654 -19.489 1.00 97.12 113 ALA A O 1
ATOM 882 N N . ALA A 1 114 ? 21.445 3.846 -17.473 1.00 96.12 114 ALA A N 1
ATOM 883 C CA . ALA A 1 114 ? 22.634 3.142 -17.945 1.00 96.12 114 ALA A CA 1
ATOM 884 C C . ALA A 1 114 ? 22.314 2.132 -19.059 1.00 96.12 114 ALA A C 1
ATOM 886 O O . ALA A 1 114 ? 23.031 2.072 -20.057 1.00 96.12 114 ALA A O 1
ATOM 887 N N . ALA A 1 115 ? 21.222 1.373 -18.929 1.00 96.69 115 ALA A N 1
ATOM 888 C CA . ALA A 1 115 ? 20.803 0.421 -19.954 1.00 96.69 115 ALA A CA 1
ATOM 889 C C . ALA A 1 115 ? 20.292 1.108 -21.236 1.00 96.69 115 ALA A C 1
ATOM 891 O O . ALA A 1 115 ? 20.627 0.676 -22.336 1.00 96.69 115 ALA A O 1
ATOM 892 N N . LEU A 1 116 ? 19.531 2.201 -21.112 1.00 96.56 116 LEU A N 1
ATOM 893 C CA . LEU A 1 116 ? 19.014 2.975 -22.249 1.00 96.56 116 LEU A CA 1
ATOM 894 C C . LEU A 1 116 ? 20.118 3.683 -23.041 1.00 96.56 116 LEU A C 1
ATOM 896 O O . LEU A 1 116 ? 20.004 3.816 -24.259 1.00 96.56 116 LEU A O 1
ATOM 900 N N . MET A 1 117 ? 21.194 4.112 -22.377 1.00 95.50 117 MET A N 1
ATOM 901 C CA . MET A 1 117 ? 22.367 4.682 -23.050 1.00 95.50 117 MET A CA 1
ATOM 902 C C . MET A 1 117 ? 23.117 3.650 -23.904 1.00 95.50 117 MET A C 1
ATOM 904 O O . MET A 1 117 ? 23.759 4.021 -24.882 1.00 95.50 117 MET A O 1
ATOM 908 N N . GLN A 1 118 ? 23.022 2.360 -23.566 1.00 94.62 118 GLN A N 1
ATOM 909 C CA . GLN A 1 118 ? 23.670 1.277 -24.316 1.00 94.62 118 GLN A CA 1
ATOM 910 C C . GLN A 1 118 ? 22.857 0.820 -25.536 1.00 94.62 118 GLN A C 1
ATOM 912 O O . GLN A 1 118 ? 23.411 0.183 -26.432 1.00 94.62 118 GLN A O 1
ATOM 917 N N . GLY A 1 119 ? 21.559 1.136 -25.601 1.00 94.75 119 GLY A N 1
ATOM 918 C CA . GLY A 1 119 ? 20.707 0.787 -26.733 1.00 94.75 119 GLY A CA 1
ATOM 919 C C . GLY A 1 119 ? 19.250 0.513 -26.349 1.00 94.75 119 GLY A C 1
ATOM 920 O O . GLY A 1 119 ? 18.770 0.983 -25.317 1.00 94.75 119 GLY A O 1
ATOM 921 N N . PRO A 1 120 ? 18.511 -0.233 -27.195 1.00 96.62 120 PRO A N 1
ATOM 922 C CA . PRO A 1 120 ? 17.135 -0.616 -26.909 1.00 96.62 120 PRO A CA 1
ATOM 923 C C . PRO A 1 120 ? 17.013 -1.392 -25.593 1.00 96.62 120 PRO A C 1
ATOM 925 O O . PRO A 1 120 ? 17.717 -2.379 -25.377 1.00 96.62 120 PRO A O 1
ATOM 928 N N . LEU A 1 121 ? 16.073 -0.991 -24.739 1.00 97.38 121 LEU A N 1
ATOM 929 C CA . LEU A 1 121 ? 15.831 -1.648 -23.456 1.00 97.38 121 LEU A CA 1
ATOM 930 C C . LEU A 1 121 ? 14.708 -2.679 -23.584 1.00 97.38 121 LEU A C 1
ATOM 932 O O . LEU A 1 121 ? 13.590 -2.326 -23.945 1.00 97.38 121 LEU A O 1
ATOM 936 N N . ASN A 1 122 ? 14.964 -3.934 -23.213 1.00 97.25 122 ASN A N 1
ATOM 937 C CA . ASN A 1 122 ? 13.901 -4.890 -22.900 1.00 97.25 122 ASN A CA 1
ATOM 938 C C . ASN A 1 122 ? 13.566 -4.793 -21.410 1.00 97.25 122 ASN A C 1
ATOM 940 O O . ASN A 1 122 ? 14.321 -5.301 -20.584 1.00 97.25 122 ASN A O 1
ATOM 944 N N . PHE A 1 123 ? 12.455 -4.136 -21.077 1.00 97.19 123 PHE A N 1
ATOM 945 C CA . PHE A 1 123 ? 12.090 -3.825 -19.697 1.00 97.19 123 PHE A CA 1
ATOM 946 C C . PHE A 1 123 ? 11.836 -5.087 -18.862 1.00 97.19 123 PHE A C 1
ATOM 948 O O . PHE A 1 123 ? 12.453 -5.272 -17.818 1.00 97.19 123 PHE A O 1
ATOM 955 N N . GLU A 1 124 ? 10.993 -6.004 -19.342 1.00 93.81 124 GLU A N 1
ATOM 956 C CA . GLU A 1 124 ? 10.712 -7.250 -18.614 1.00 93.81 124 GLU A CA 1
ATOM 957 C C . GLU A 1 124 ? 11.959 -8.134 -18.501 1.00 93.81 124 GLU A C 1
ATOM 959 O O . GLU A 1 124 ? 12.196 -8.742 -17.458 1.00 93.81 124 GLU A O 1
ATOM 964 N N . GLY A 1 125 ? 12.775 -8.187 -19.560 1.00 94.25 125 GLY A N 1
ATOM 965 C CA . GLY A 1 125 ? 14.057 -8.889 -19.535 1.00 94.25 125 GLY A CA 1
ATOM 966 C C . GLY A 1 125 ? 15.019 -8.289 -18.509 1.00 94.25 125 GLY A C 1
ATOM 967 O O . GLY A 1 125 ? 15.663 -9.023 -17.763 1.00 94.25 125 GLY A O 1
ATOM 968 N N . PHE A 1 126 ? 15.075 -6.960 -18.413 1.00 96.06 126 PHE A N 1
ATOM 969 C CA . PHE A 1 126 ? 15.856 -6.273 -17.391 1.00 96.06 126 PHE A CA 1
ATOM 970 C C . PHE A 1 126 ? 15.380 -6.673 -15.993 1.00 96.06 126 PHE A C 1
ATOM 972 O O . PHE A 1 126 ? 16.173 -7.173 -15.201 1.00 96.06 126 PHE A O 1
ATOM 979 N N . CYS A 1 127 ? 14.085 -6.544 -15.708 1.00 94.31 127 CYS A N 1
ATOM 980 C CA . CYS A 1 127 ? 13.548 -6.851 -14.386 1.00 94.31 127 CYS A CA 1
ATOM 981 C C . CYS A 1 127 ? 13.741 -8.323 -13.979 1.00 94.31 127 CYS A C 1
ATOM 983 O O . CYS A 1 127 ? 13.995 -8.602 -12.813 1.00 94.31 127 CYS A O 1
A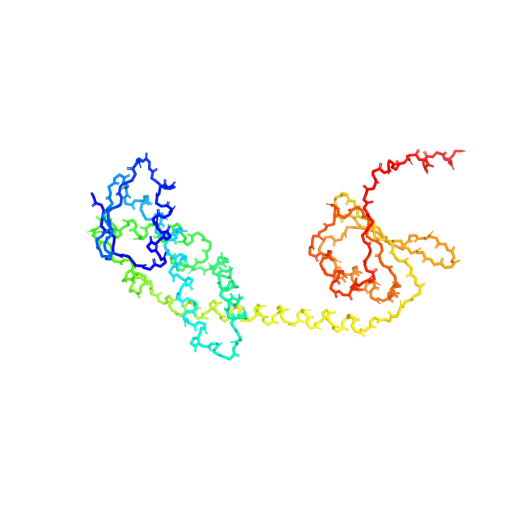TOM 985 N N . ARG A 1 128 ? 13.667 -9.273 -14.923 1.00 90.25 128 ARG A N 1
ATOM 986 C CA . ARG A 1 128 ? 13.841 -10.710 -14.633 1.00 90.25 128 ARG A CA 1
ATOM 987 C C . ARG A 1 128 ? 15.294 -11.143 -14.468 1.00 90.25 128 ARG A C 1
ATOM 989 O O . ARG A 1 128 ? 15.566 -12.020 -13.659 1.00 90.25 128 ARG A O 1
ATOM 996 N N . PHE A 1 129 ? 16.209 -10.583 -15.258 1.00 90.56 129 PHE A N 1
ATOM 997 C CA . PHE A 1 129 ? 17.576 -11.109 -15.363 1.00 90.56 129 PHE A CA 1
ATOM 998 C C . PHE A 1 129 ? 18.646 -10.176 -14.794 1.00 90.56 129 PHE A C 1
ATOM 1000 O O . PHE A 1 129 ? 19.760 -10.619 -14.531 1.00 90.56 129 PHE A O 1
ATOM 1007 N N . ARG A 1 130 ? 18.346 -8.884 -14.622 1.00 90.56 130 ARG A N 1
ATOM 1008 C CA . ARG A 1 130 ? 19.289 -7.884 -14.090 1.00 90.56 130 ARG A CA 1
ATOM 1009 C C . ARG A 1 130 ? 19.009 -7.503 -12.638 1.00 90.56 130 ARG A C 1
ATOM 1011 O O . ARG A 1 130 ? 19.793 -6.748 -12.073 1.00 90.56 130 ARG A O 1
ATOM 1018 N N . LEU A 1 131 ? 17.943 -8.034 -12.036 1.00 91.88 131 LEU A N 1
ATOM 1019 C CA . LEU A 1 131 ? 17.620 -7.867 -10.618 1.00 91.88 131 LEU A CA 1
ATOM 1020 C C . LEU A 1 131 ? 17.861 -9.200 -9.881 1.00 91.88 131 LEU A C 1
ATOM 1022 O O . LEU A 1 131 ? 16.934 -9.998 -9.729 1.00 91.88 131 LEU A O 1
ATOM 1026 N N . PRO A 1 132 ? 19.109 -9.502 -9.475 1.00 88.75 132 PRO A N 1
ATOM 1027 C CA . PRO A 1 132 ? 19.424 -10.766 -8.812 1.00 88.75 132 PRO A CA 1
ATOM 1028 C C . PRO A 1 132 ? 18.687 -10.865 -7.474 1.00 88.75 132 PRO A C 1
ATOM 1030 O O . PRO A 1 132 ? 18.608 -9.878 -6.747 1.00 88.75 132 PRO A O 1
ATOM 1033 N N . GLY A 1 133 ? 18.139 -12.043 -7.165 1.00 89.44 133 GLY A N 1
ATOM 1034 C CA . GLY A 1 133 ? 17.402 -12.296 -5.919 1.00 89.44 133 GLY A CA 1
ATOM 1035 C C . GLY A 1 133 ? 16.026 -11.626 -5.832 1.00 89.44 133 GLY A C 1
ATOM 1036 O O . GLY A 1 133 ? 15.381 -11.705 -4.794 1.00 89.44 133 GLY A O 1
ATOM 1037 N N . TYR A 1 134 ? 15.546 -10.977 -6.901 1.00 92.00 134 TYR A N 1
ATOM 1038 C CA . TYR A 1 134 ? 14.312 -10.193 -6.828 1.00 92.00 134 TYR A CA 1
ATOM 1039 C C . TYR A 1 134 ? 13.072 -11.038 -6.516 1.00 92.00 134 TYR A C 1
ATOM 1041 O O . TYR A 1 134 ? 12.195 -10.594 -5.786 1.00 92.00 134 TYR A O 1
ATOM 1049 N N . GLU A 1 135 ? 12.985 -12.267 -7.035 1.00 90.12 135 GLU A N 1
ATOM 1050 C CA . GLU A 1 135 ? 11.854 -13.142 -6.701 1.00 90.12 135 GLU A CA 1
ATOM 1051 C C . GLU A 1 135 ? 11.884 -13.594 -5.235 1.00 90.12 135 GLU A C 1
ATOM 1053 O O . GLU A 1 135 ? 10.830 -13.645 -4.606 1.00 90.12 135 GLU A O 1
ATOM 1058 N N . ASP A 1 136 ? 13.067 -13.862 -4.679 1.00 90.94 136 ASP A N 1
ATOM 1059 C CA . ASP A 1 136 ? 13.221 -14.198 -3.259 1.00 90.94 136 ASP A CA 1
ATOM 1060 C C . ASP A 1 136 ? 12.875 -12.997 -2.377 1.00 90.94 136 ASP A C 1
ATOM 1062 O O . ASP A 1 136 ? 12.182 -13.143 -1.374 1.00 90.94 136 ASP A O 1
ATOM 1066 N N . TYR A 1 137 ? 13.252 -11.791 -2.807 1.00 91.19 137 TYR A N 1
ATOM 1067 C CA . TYR A 1 137 ? 12.811 -10.550 -2.179 1.00 91.19 137 TYR A CA 1
ATOM 1068 C C . TYR A 1 137 ? 11.286 -10.400 -2.199 1.00 91.19 137 TYR A C 1
ATOM 1070 O O . TYR A 1 137 ? 10.702 -10.121 -1.155 1.00 91.19 137 TYR A O 1
ATOM 1078 N N . LEU A 1 138 ? 10.629 -10.635 -3.344 1.00 92.56 138 LEU A N 1
ATOM 1079 C CA . LEU A 1 138 ? 9.166 -10.583 -3.424 1.00 92.56 138 LEU A CA 1
ATOM 1080 C C . LEU A 1 138 ? 8.503 -11.586 -2.471 1.00 92.56 138 LEU A C 1
ATOM 1082 O O . LEU A 1 138 ? 7.469 -11.284 -1.888 1.00 92.56 138 LEU A O 1
ATOM 1086 N N . ARG A 1 139 ? 9.094 -12.771 -2.288 1.00 92.38 139 ARG A N 1
ATOM 1087 C CA . ARG A 1 139 ? 8.615 -13.752 -1.303 1.00 92.38 139 ARG A CA 1
ATOM 1088 C C . ARG A 1 139 ? 8.828 -13.264 0.128 1.00 92.38 139 ARG A C 1
ATOM 1090 O O . ARG A 1 139 ? 7.924 -13.409 0.937 1.00 92.38 139 ARG A O 1
ATOM 1097 N N . GLY A 1 140 ? 9.975 -12.654 0.418 1.00 91.75 140 GLY A N 1
ATOM 1098 C CA . GLY A 1 140 ? 10.268 -12.065 1.725 1.00 91.75 140 GLY A CA 1
ATOM 1099 C C . GLY A 1 140 ? 9.271 -10.975 2.118 1.00 91.75 140 GLY A C 1
ATOM 1100 O O . GLY A 1 140 ? 8.702 -11.039 3.200 1.00 91.75 140 GLY A O 1
ATOM 1101 N N . ILE A 1 141 ? 8.984 -10.024 1.224 1.00 92.12 141 ILE A N 1
ATOM 1102 C CA . ILE A 1 141 ? 7.983 -8.979 1.511 1.00 92.12 141 ILE A CA 1
ATOM 1103 C C . ILE A 1 141 ? 6.565 -9.544 1.621 1.00 92.12 141 ILE A C 1
ATOM 1105 O O . ILE A 1 141 ? 5.758 -8.992 2.354 1.00 92.12 141 ILE A O 1
ATOM 1109 N N . MET A 1 142 ? 6.253 -10.640 0.919 1.00 94.44 142 MET A N 1
ATOM 1110 C CA . MET A 1 142 ? 4.960 -11.313 1.058 1.00 94.44 142 MET A CA 1
ATOM 1111 C C . MET A 1 142 ? 4.801 -11.974 2.430 1.00 94.44 142 MET A C 1
ATOM 1113 O O . MET A 1 142 ? 3.703 -11.928 2.965 1.00 94.44 142 MET A O 1
ATOM 1117 N N . LEU A 1 143 ? 5.871 -12.537 3.001 1.00 93.94 143 LEU A N 1
ATOM 1118 C CA . LEU A 1 143 ? 5.849 -13.095 4.358 1.00 93.94 143 LEU A CA 1
ATOM 1119 C C . LEU A 1 143 ? 5.629 -12.001 5.407 1.00 93.94 143 LEU A C 1
ATOM 1121 O O . LEU A 1 143 ? 4.765 -12.137 6.260 1.00 93.94 143 LEU A O 1
ATOM 1125 N N . LEU A 1 144 ? 6.342 -10.879 5.294 1.00 93.12 144 LEU A N 1
ATOM 1126 C CA . LEU A 1 144 ? 6.130 -9.730 6.183 1.00 93.12 144 LEU A CA 1
ATOM 1127 C C . LEU A 1 144 ? 4.711 -9.152 6.044 1.00 93.12 144 LEU A C 1
ATOM 1129 O O . LEU A 1 144 ? 4.073 -8.797 7.025 1.00 93.12 144 LEU A O 1
ATOM 1133 N N . ALA A 1 145 ? 4.189 -9.087 4.819 1.00 95.06 145 ALA A N 1
ATOM 1134 C CA . ALA A 1 145 ? 2.821 -8.641 4.576 1.00 95.06 145 ALA A CA 1
ATOM 1135 C C . ALA A 1 145 ? 1.763 -9.616 5.115 1.00 95.06 145 ALA A C 1
ATOM 1137 O O . ALA A 1 145 ? 0.654 -9.195 5.427 1.00 95.06 145 ALA A O 1
ATOM 1138 N N . GLU A 1 146 ? 2.078 -10.910 5.184 1.00 95.25 146 GLU A N 1
ATOM 1139 C CA . GLU A 1 146 ? 1.222 -11.919 5.808 1.00 95.25 146 GLU A CA 1
ATOM 1140 C C . GLU A 1 146 ? 1.181 -11.736 7.325 1.00 95.25 146 GLU A C 1
ATOM 1142 O O . GLU A 1 146 ? 0.094 -11.777 7.891 1.00 95.25 146 GLU A O 1
ATOM 1147 N N . GLU A 1 147 ? 2.323 -11.474 7.966 1.00 94.88 147 GLU A N 1
ATOM 1148 C CA . GLU A 1 147 ? 2.377 -11.132 9.395 1.00 94.88 147 GLU A CA 1
ATOM 1149 C C . GLU A 1 147 ? 1.506 -9.905 9.701 1.00 94.88 147 GLU A C 1
ATOM 1151 O O . GLU A 1 147 ? 0.693 -9.945 10.621 1.00 94.88 147 GLU A O 1
ATOM 1156 N N . GLU A 1 148 ? 1.599 -8.858 8.877 1.00 94.31 148 GLU A N 1
ATOM 1157 C CA . GLU A 1 148 ? 0.769 -7.657 9.023 1.00 94.31 148 GLU A CA 1
ATOM 1158 C C . GLU A 1 148 ? -0.723 -7.951 8.800 1.00 94.31 148 GLU A C 1
ATOM 1160 O O . GLU A 1 148 ? -1.574 -7.466 9.539 1.00 94.31 148 GLU A O 1
ATOM 1165 N N . LEU A 1 149 ? -1.065 -8.791 7.816 1.00 94.94 149 LEU A N 1
ATOM 1166 C CA . LEU A 1 149 ? -2.453 -9.194 7.576 1.00 94.94 149 LEU A CA 1
ATOM 1167 C C . LEU A 1 149 ? -3.031 -9.961 8.773 1.00 94.94 149 LEU A C 1
ATOM 1169 O O . LEU A 1 149 ? -4.180 -9.735 9.146 1.00 94.94 149 LEU A O 1
ATOM 1173 N N . ILE A 1 150 ? -2.245 -10.860 9.368 1.00 94.44 150 ILE A N 1
ATOM 1174 C CA . ILE A 1 150 ? -2.640 -11.589 10.578 1.00 94.44 150 ILE A CA 1
ATOM 1175 C C . ILE A 1 150 ? -2.834 -10.605 11.732 1.00 94.44 150 ILE A C 1
ATOM 1177 O O . ILE A 1 150 ? -3.856 -10.676 12.405 1.00 94.44 150 ILE A O 1
ATOM 1181 N N . ALA A 1 151 ? -1.922 -9.647 11.917 1.00 92.44 151 ALA A N 1
ATOM 1182 C CA . ALA A 1 151 ? -2.051 -8.622 12.950 1.00 92.44 151 ALA A CA 1
ATOM 1183 C C . ALA A 1 151 ? -3.318 -7.760 12.769 1.00 92.44 151 ALA A C 1
ATOM 1185 O O . ALA A 1 151 ? -4.005 -7.462 13.748 1.00 92.44 151 ALA A O 1
ATOM 1186 N N . GLU A 1 152 ? -3.680 -7.399 11.530 1.00 91.06 152 GLU A N 1
ATOM 1187 C CA . GLU A 1 152 ? -4.942 -6.705 11.229 1.00 91.06 152 GLU A CA 1
ATOM 1188 C C . GLU A 1 152 ? -6.165 -7.548 11.624 1.00 91.06 152 GLU A C 1
ATOM 1190 O O . GLU A 1 152 ? -7.110 -7.027 12.221 1.00 91.06 152 GLU A O 1
ATOM 1195 N N . GLU A 1 153 ? -6.153 -8.847 11.313 1.00 91.62 153 GLU A N 1
ATOM 1196 C CA . GLU A 1 153 ? -7.238 -9.774 11.657 1.00 91.62 153 GLU A CA 1
ATOM 1197 C C . GLU A 1 153 ? -7.353 -9.977 13.173 1.00 91.62 153 GLU A C 1
ATOM 1199 O O . GLU A 1 153 ? -8.449 -9.851 13.722 1.00 91.62 153 GLU A O 1
ATOM 1204 N N . GLU A 1 154 ? -6.234 -10.197 13.862 1.00 91.50 154 GLU A N 1
ATOM 1205 C CA . GLU A 1 154 ? -6.174 -10.320 15.322 1.00 91.50 154 GLU A CA 1
ATOM 1206 C C . GLU A 1 154 ? -6.672 -9.049 16.016 1.00 91.50 154 GLU A C 1
ATOM 1208 O O . GLU A 1 154 ? -7.424 -9.126 16.989 1.00 91.50 154 GLU A O 1
ATOM 1213 N N . ASN A 1 155 ? -6.314 -7.871 15.497 1.00 87.38 155 ASN A N 1
ATOM 1214 C CA . ASN A 1 155 ? -6.804 -6.603 16.022 1.00 87.38 155 ASN A CA 1
ATOM 1215 C C . ASN A 1 155 ? -8.330 -6.486 15.874 1.00 87.38 155 ASN A C 1
ATOM 1217 O O . ASN A 1 155 ? -9.018 -6.118 16.825 1.00 87.38 155 ASN A O 1
ATOM 1221 N N . LEU A 1 156 ? -8.890 -6.846 14.715 1.00 87.50 156 LEU A N 1
ATOM 1222 C CA . LEU A 1 156 ? -10.344 -6.837 14.513 1.00 87.50 156 LEU A CA 1
ATOM 1223 C C . LEU A 1 156 ? -11.063 -7.839 15.426 1.00 87.50 156 LEU A C 1
ATOM 1225 O O . LEU A 1 156 ? -12.096 -7.504 16.010 1.00 87.50 156 LEU A O 1
ATOM 1229 N N . GLU A 1 157 ? -10.519 -9.046 15.583 1.00 88.38 157 GLU A N 1
ATOM 1230 C CA . GLU A 1 157 ? -11.054 -10.049 16.509 1.00 88.38 157 GLU A CA 1
ATOM 1231 C C . GLU A 1 157 ? -11.001 -9.565 17.961 1.00 88.38 157 GLU A C 1
ATOM 1233 O O . GLU A 1 157 ? -11.968 -9.737 18.709 1.00 88.38 157 GLU A O 1
ATOM 1238 N N . TYR A 1 158 ? -9.913 -8.902 18.353 1.00 87.25 158 TYR A N 1
ATOM 1239 C CA . TYR A 1 158 ? -9.772 -8.298 19.671 1.00 87.25 158 TYR A CA 1
ATOM 1240 C C . TYR A 1 158 ? -10.833 -7.218 19.918 1.00 87.25 158 TYR A C 1
ATOM 1242 O O . TYR A 1 158 ? -11.537 -7.276 20.929 1.00 87.25 158 TYR A O 1
ATOM 1250 N N . LEU A 1 159 ? -11.024 -6.280 18.985 1.00 83.81 159 LEU A N 1
ATOM 1251 C CA . LEU A 1 159 ? -12.056 -5.242 19.108 1.00 83.81 159 LEU A CA 1
ATOM 1252 C C . LEU A 1 159 ? -13.469 -5.842 19.196 1.00 83.81 159 LEU A C 1
ATOM 1254 O O . LEU A 1 159 ? -14.301 -5.367 19.972 1.00 83.81 159 LEU A O 1
ATOM 1258 N N . GLU A 1 160 ? -13.738 -6.917 18.457 1.00 85.75 160 GLU A N 1
ATOM 1259 C CA . GLU A 1 160 ? -15.017 -7.627 18.507 1.00 85.75 160 GLU A CA 1
ATOM 1260 C C . GLU A 1 160 ? -15.232 -8.349 19.853 1.00 85.75 160 GLU A C 1
ATOM 1262 O O . GLU A 1 160 ? -16.345 -8.352 20.388 1.00 85.75 160 GLU A O 1
ATOM 1267 N N . LEU A 1 161 ? -14.183 -8.922 20.453 1.00 88.12 161 LEU A N 1
ATOM 1268 C CA . LEU A 1 161 ? -14.244 -9.483 21.810 1.00 88.12 161 LEU A CA 1
ATOM 1269 C C . LEU A 1 161 ? -14.548 -8.406 22.858 1.00 88.12 161 LEU A C 1
ATOM 1271 O O . LEU A 1 161 ? -15.377 -8.631 23.747 1.00 88.12 161 LEU A O 1
ATOM 1275 N N . LEU A 1 162 ? 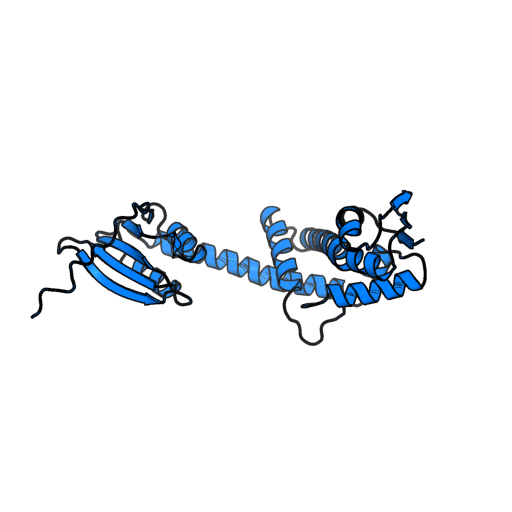-13.920 -7.233 22.739 1.00 85.56 162 LEU A N 1
ATOM 1276 C CA . LEU A 1 162 ? -14.199 -6.092 23.611 1.00 85.56 162 LEU A CA 1
ATOM 1277 C C . LEU A 1 162 ? -15.658 -5.657 23.483 1.00 85.56 162 LEU A C 1
ATOM 1279 O O . LEU A 1 162 ? -16.362 -5.570 24.487 1.00 85.56 162 LEU A O 1
ATOM 1283 N N . ARG A 1 163 ? -16.148 -5.492 22.250 1.00 85.31 163 ARG A N 1
ATOM 1284 C CA . ARG A 1 163 ? -17.545 -5.143 21.970 1.00 85.31 163 ARG A CA 1
ATOM 1285 C C . ARG A 1 163 ? -18.533 -6.125 22.596 1.00 85.31 163 ARG A C 1
ATOM 1287 O O . ARG A 1 163 ? -19.524 -5.703 23.186 1.00 85.31 163 ARG A O 1
ATOM 1294 N N . ARG A 1 164 ? -18.276 -7.432 22.484 1.00 85.94 164 ARG A N 1
ATOM 1295 C CA . ARG A 1 164 ? -19.134 -8.487 23.062 1.00 85.94 164 ARG A CA 1
ATOM 1296 C C . ARG A 1 164 ? -19.141 -8.504 24.587 1.00 85.94 164 ARG A C 1
ATOM 1298 O O . ARG A 1 164 ? -20.061 -9.069 25.170 1.00 85.94 164 ARG A O 1
ATOM 1305 N N . SER A 1 165 ? -18.124 -7.921 25.215 1.00 84.06 165 SER A N 1
ATOM 1306 C CA . SER A 1 165 ? -17.997 -7.856 26.672 1.00 84.06 165 SER A CA 1
ATOM 1307 C C . SER A 1 165 ? -18.767 -6.681 27.285 1.00 84.06 165 SER A C 1
ATOM 1309 O O . SER A 1 165 ? -19.001 -6.679 28.491 1.00 84.06 165 SER A O 1
ATOM 1311 N N . LEU A 1 166 ? -19.179 -5.700 26.473 1.00 86.31 166 LEU A N 1
ATOM 1312 C CA . LEU A 1 166 ? -19.953 -4.543 26.921 1.00 86.31 166 LEU A CA 1
ATOM 1313 C C . LEU A 1 166 ? -21.415 -4.924 27.184 1.00 86.31 166 LEU A C 1
ATOM 1315 O O . LEU A 1 166 ? -22.048 -5.618 26.384 1.00 86.31 166 LEU A O 1
ATOM 1319 N N . SER A 1 167 ? -21.975 -4.432 28.288 1.00 84.31 167 SER A N 1
ATOM 1320 C CA . SER A 1 167 ? -23.388 -4.603 28.634 1.00 84.31 167 SER A CA 1
ATOM 1321 C C . SER A 1 167 ? -24.196 -3.363 28.229 1.00 84.31 167 SER A C 1
ATOM 1323 O O . SER A 1 167 ? -23.761 -2.573 27.391 1.00 84.31 167 SER A O 1
ATOM 1325 N N . GLN A 1 168 ? -25.413 -3.179 28.753 1.00 79.31 168 GLN A N 1
ATOM 1326 C CA . GLN A 1 168 ? -26.189 -1.972 28.444 1.00 79.31 168 GLN A CA 1
ATOM 1327 C C . GLN A 1 168 ? -25.604 -0.711 29.084 1.00 79.31 168 GLN A C 1
ATOM 1329 O O . GLN A 1 168 ? -25.806 0.359 28.522 1.00 79.31 168 GLN A O 1
ATOM 1334 N N . GLY A 1 169 ? -24.842 -0.830 30.176 1.00 80.62 169 GLY A N 1
ATOM 1335 C CA . GLY A 1 169 ? -24.328 0.325 30.904 1.00 80.62 169 GLY A CA 1
ATOM 1336 C C . GLY A 1 169 ? -25.422 1.185 31.539 1.00 80.62 169 GLY A C 1
ATOM 1337 O O . GLY A 1 169 ? -26.592 1.105 31.172 1.00 80.62 169 GLY A O 1
ATOM 1338 N N . ASN A 1 170 ? -25.045 2.041 32.491 1.00 80.81 170 ASN A N 1
ATOM 1339 C CA . ASN A 1 170 ? -25.998 2.930 33.179 1.00 80.81 170 ASN A CA 1
ATOM 1340 C C . ASN A 1 170 ? -25.607 4.416 33.138 1.00 80.81 170 ASN A C 1
ATOM 1342 O O . ASN A 1 170 ? -26.378 5.258 33.591 1.00 80.81 170 ASN A O 1
ATOM 1346 N N . SER A 1 171 ? -24.419 4.749 32.632 1.00 87.75 171 SER A N 1
ATOM 1347 C CA . SER A 1 171 ? -23.866 6.106 32.648 1.00 87.75 171 SER A CA 1
ATOM 1348 C C . SER A 1 171 ? -23.736 6.682 31.242 1.00 87.75 171 SER A C 1
ATOM 1350 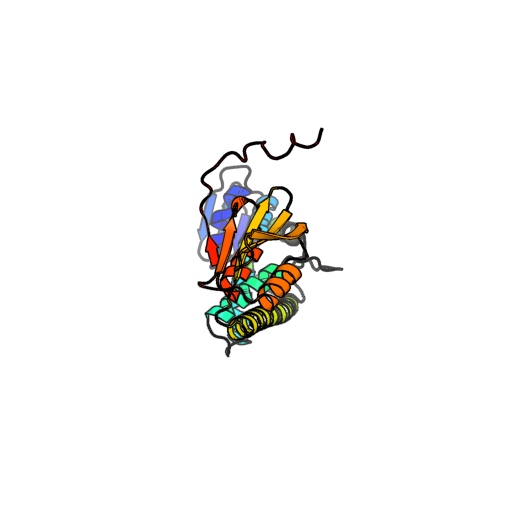O O . SER A 1 171 ? -23.595 5.957 30.255 1.00 87.75 171 SER A O 1
ATOM 1352 N N . GLN A 1 172 ? -23.770 8.005 31.136 1.00 92.88 172 GLN A N 1
ATOM 1353 C CA . GLN A 1 172 ? -23.425 8.701 29.905 1.00 92.88 172 GLN A CA 1
ATOM 1354 C C . GLN A 1 172 ? -22.037 9.314 30.054 1.00 92.88 172 GLN A C 1
ATOM 1356 O O . GLN A 1 172 ? -21.779 10.041 31.008 1.00 92.88 172 GLN A O 1
ATOM 1361 N N . ILE A 1 173 ? -21.148 9.037 29.105 1.00 94.56 173 ILE A N 1
ATOM 1362 C CA . ILE A 1 173 ? -19.804 9.617 29.072 1.00 94.56 173 ILE A CA 1
ATOM 1363 C C . ILE A 1 173 ? -19.741 10.640 27.947 1.00 94.56 173 ILE A C 1
ATOM 1365 O O . ILE A 1 173 ? -20.214 10.379 26.847 1.00 94.56 173 ILE A O 1
ATOM 1369 N N . SER A 1 174 ? -19.162 11.806 28.207 1.00 94.50 174 SER A N 1
ATOM 1370 C CA . SER A 1 174 ? -18.887 12.833 27.203 1.00 94.50 174 SER A CA 1
ATOM 1371 C C . SER A 1 174 ? -17.382 13.003 27.020 1.00 94.50 174 SER A C 1
ATOM 1373 O O . SER A 1 174 ? -16.654 13.227 27.988 1.00 94.50 174 SER A O 1
ATOM 1375 N N . LEU A 1 175 ? -16.930 12.917 25.771 1.00 94.56 175 LEU A N 1
ATOM 1376 C CA . LEU A 1 175 ? -15.555 13.144 25.339 1.00 94.56 175 LEU A CA 1
ATOM 1377 C C . LEU A 1 175 ? -15.468 14.504 24.648 1.00 94.56 175 LEU A C 1
ATOM 1379 O O . LEU A 1 175 ? -16.097 14.726 23.610 1.00 94.56 175 LEU A O 1
ATOM 1383 N N . PHE A 1 176 ? -14.688 15.413 25.226 1.00 93.56 176 PHE A N 1
ATOM 1384 C CA . PHE A 1 176 ? -14.457 16.748 24.679 1.00 93.56 176 PHE A CA 1
ATOM 1385 C C . PHE A 1 176 ? -13.045 16.835 24.119 1.00 93.56 176 PHE A C 1
ATOM 1387 O O . PHE A 1 176 ? -12.080 16.925 24.881 1.00 93.56 176 PHE A O 1
ATOM 1394 N N . PHE A 1 177 ? -12.931 16.844 22.792 1.00 93.00 177 PHE A N 1
ATOM 1395 C CA . PHE A 1 177 ? -11.652 17.032 22.118 1.00 93.00 177 PHE A CA 1
ATOM 1396 C C . PHE A 1 177 ? -11.325 18.523 21.990 1.00 93.00 177 PHE A C 1
ATOM 1398 O O . PHE A 1 177 ? -12.207 19.371 21.832 1.00 93.00 177 PHE A O 1
ATOM 1405 N N . SER A 1 178 ? -10.049 18.862 22.118 1.00 91.69 178 SER A N 1
ATOM 1406 C CA . SER A 1 178 ? -9.534 20.230 22.047 1.00 91.69 178 SER A CA 1
ATOM 1407 C C . SER A 1 178 ? -8.208 20.263 21.280 1.00 91.69 178 SER A C 1
ATOM 1409 O O . SER A 1 178 ? -7.535 19.233 21.188 1.00 91.69 178 SER A O 1
ATOM 1411 N N . PRO A 1 179 ? -7.802 21.431 20.742 1.00 90.31 179 PRO A N 1
ATOM 1412 C CA . PRO A 1 179 ? -6.521 21.575 20.060 1.00 90.31 179 PRO A CA 1
ATOM 1413 C C . PRO A 1 179 ? -5.344 21.050 20.892 1.00 90.31 179 PRO A C 1
ATOM 1415 O O . PRO A 1 179 ? -5.290 21.255 22.104 1.00 90.31 179 PRO A O 1
ATOM 1418 N N . GLY A 1 180 ? -4.378 20.425 20.216 1.00 87.25 180 GLY A N 1
ATOM 1419 C CA . GLY A 1 180 ? -3.206 19.828 20.860 1.00 87.25 180 GLY A CA 1
ATOM 1420 C C . GLY A 1 180 ? -3.422 18.393 21.340 1.00 87.25 180 GLY A C 1
ATOM 1421 O O . GLY A 1 180 ? -2.757 17.981 22.283 1.00 87.25 180 GLY A O 1
ATOM 1422 N N . ASP A 1 181 ? -4.332 17.642 20.716 1.00 87.44 181 ASP A N 1
ATOM 1423 C CA . ASP A 1 181 ? -4.615 16.239 21.042 1.00 87.44 181 ASP A CA 1
ATOM 1424 C C . ASP A 1 181 ? -5.034 16.057 22.510 1.00 87.44 181 ASP A C 1
ATOM 1426 O O . ASP A 1 181 ? -4.588 15.130 23.186 1.00 87.44 181 ASP A O 1
ATOM 1430 N N . ILE A 1 182 ? -5.845 16.982 23.033 1.00 90.62 182 ILE A N 1
ATOM 1431 C CA . ILE A 1 182 ? -6.345 16.935 24.412 1.00 90.62 182 ILE A CA 1
ATOM 1432 C C . ILE A 1 182 ? -7.775 16.401 24.402 1.00 90.62 182 ILE A C 1
ATOM 1434 O O . ILE A 1 182 ? -8.616 16.905 23.657 1.00 90.62 182 ILE A O 1
ATOM 1438 N N . CYS A 1 183 ? -8.068 15.435 25.272 1.00 92.62 183 CYS A N 1
ATOM 1439 C CA . CYS A 1 183 ? -9.428 14.970 25.537 1.00 92.62 183 CYS A CA 1
ATOM 1440 C C . CYS A 1 183 ? -9.764 15.140 27.016 1.00 92.62 183 CYS A C 1
ATOM 1442 O O . CYS A 1 183 ? -8.986 14.732 27.878 1.00 92.62 183 CYS A O 1
ATOM 1444 N N . GLN A 1 184 ? -10.933 15.703 27.312 1.00 93.19 184 GLN A N 1
ATOM 1445 C CA . GLN A 1 184 ? -11.525 15.677 28.650 1.00 93.19 184 GLN A CA 1
ATOM 1446 C C . GLN A 1 184 ? -12.668 14.666 28.693 1.00 93.19 184 GLN A C 1
ATOM 1448 O O . GLN A 1 184 ? -13.506 14.637 27.790 1.00 9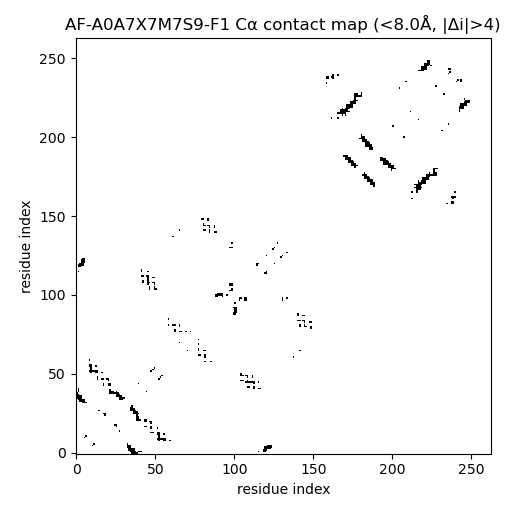3.19 184 GLN A O 1
ATOM 1453 N N . ILE A 1 185 ? -12.703 13.865 29.754 1.00 93.50 185 ILE A N 1
ATOM 1454 C CA . ILE A 1 185 ? -13.690 12.809 29.968 1.00 93.50 185 ILE A CA 1
ATOM 1455 C C . ILE A 1 185 ? -14.614 13.247 31.096 1.00 93.50 185 ILE A C 1
ATOM 1457 O O . ILE A 1 185 ? -14.176 13.499 32.221 1.00 93.50 185 ILE A O 1
ATOM 1461 N N . TRP A 1 186 ? -15.901 13.319 30.792 1.00 93.62 186 TRP A N 1
ATOM 1462 C CA . TRP A 1 186 ? -16.943 13.690 31.737 1.00 93.62 186 TRP A CA 1
ATOM 1463 C C . TRP A 1 186 ? -17.959 12.567 31.856 1.00 93.62 186 TRP A C 1
ATOM 1465 O O . TRP A 1 186 ? -18.323 11.962 30.851 1.00 93.62 186 TRP A O 1
ATOM 1475 N N . GLN A 1 187 ? -18.440 12.318 33.066 1.00 92.81 187 GLN A N 1
ATOM 1476 C CA . GLN A 1 187 ? -19.508 11.368 33.333 1.00 92.81 187 GLN A CA 1
ATOM 1477 C C . GLN A 1 187 ? -20.749 12.108 33.806 1.00 92.81 187 GLN A C 1
ATOM 1479 O O . GLN A 1 187 ? -20.685 12.982 34.670 1.00 92.81 187 GLN A O 1
ATOM 1484 N N . GLN A 1 188 ? -21.880 11.740 33.219 1.00 89.31 188 GLN A N 1
ATOM 1485 C CA . GLN A 1 188 ? -23.201 12.110 33.676 1.00 89.31 188 GLN A CA 1
ATOM 1486 C C . GLN A 1 188 ? -23.901 10.863 34.210 1.00 89.31 188 GLN A C 1
ATOM 1488 O O . GLN A 1 188 ? -24.145 9.896 33.479 1.00 89.31 188 GLN A O 1
ATOM 1493 N N . ASP A 1 189 ? -24.231 10.908 35.493 1.00 84.31 189 ASP A N 1
ATOM 1494 C CA . ASP A 1 189 ? -25.020 9.897 36.185 1.00 84.31 189 ASP A CA 1
ATOM 1495 C C . ASP A 1 189 ? -26.066 10.554 37.104 1.00 84.31 189 ASP A C 1
ATOM 1497 O O . ASP A 1 189 ? -26.409 11.730 36.947 1.00 84.31 189 ASP A O 1
ATOM 1501 N N . ASN A 1 190 ? -26.621 9.779 38.039 1.00 79.81 190 ASN A N 1
ATOM 1502 C CA . ASN A 1 190 ? -27.665 10.241 38.953 1.00 79.81 190 ASN A CA 1
ATOM 1503 C C . ASN A 1 190 ? -27.195 11.346 39.917 1.00 79.81 190 ASN A C 1
ATOM 1505 O O . ASN A 1 190 ? -28.040 12.052 40.467 1.00 79.81 190 ASN A O 1
ATOM 1509 N N . GLU A 1 191 ? -25.886 11.499 40.135 1.00 78.69 191 GLU A N 1
ATOM 1510 C CA . GLU A 1 191 ? -25.310 12.522 41.018 1.00 78.69 191 GLU A CA 1
ATOM 1511 C C . GLU A 1 191 ? -24.996 13.829 40.273 1.00 78.69 191 GLU A C 1
ATOM 1513 O O . GLU A 1 191 ? -24.720 14.856 40.894 1.00 78.69 191 GLU A O 1
ATOM 1518 N N . GLY A 1 192 ? -25.108 13.821 38.942 1.00 81.81 192 GLY A N 1
ATOM 1519 C CA . GLY A 1 192 ? -24.899 14.977 38.080 1.00 81.81 192 GLY A CA 1
ATOM 1520 C C . GLY A 1 192 ? -23.719 14.798 37.130 1.00 81.81 192 GLY A C 1
ATOM 1521 O O . GLY A 1 192 ? -23.248 13.691 36.879 1.00 81.81 192 GLY A O 1
ATOM 1522 N N . LEU A 1 193 ? -23.267 15.914 36.557 1.00 88.00 193 LEU A N 1
ATOM 1523 C CA . LEU A 1 193 ? -22.152 15.947 35.613 1.00 88.00 193 LEU A CA 1
ATOM 1524 C C . LEU A 1 193 ? -20.846 16.224 36.365 1.00 88.00 193 LEU A C 1
ATOM 1526 O O . LEU A 1 193 ? -20.710 17.274 36.995 1.00 88.00 193 LEU A O 1
ATOM 1530 N N . HIS A 1 194 ? -19.874 15.324 36.261 1.00 89.81 194 HIS A N 1
ATOM 1531 C CA . HIS A 1 194 ? -18.557 15.494 36.869 1.00 89.81 194 HIS A CA 1
ATOM 1532 C C . HIS A 1 194 ? -17.436 15.082 35.914 1.00 89.81 194 HIS A C 1
ATOM 1534 O O . HIS A 1 194 ? -17.599 14.217 35.051 1.00 89.81 194 HIS A O 1
ATOM 1540 N N . GLN A 1 195 ? -16.288 15.744 36.046 1.00 90.62 195 GLN A N 1
ATOM 1541 C CA . GLN A 1 195 ? -15.105 15.427 35.257 1.00 90.62 195 GLN A CA 1
ATOM 1542 C C . GLN A 1 195 ? -14.393 14.229 35.885 1.00 90.62 195 GL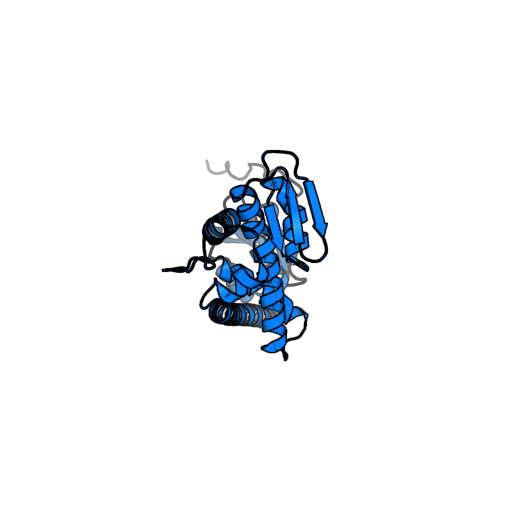N A C 1
ATOM 1544 O O . GLN A 1 195 ? -14.070 14.262 37.071 1.00 90.62 195 GLN A O 1
ATOM 1549 N N . LEU A 1 196 ? -14.137 13.196 35.084 1.00 87.56 196 LEU A N 1
ATOM 1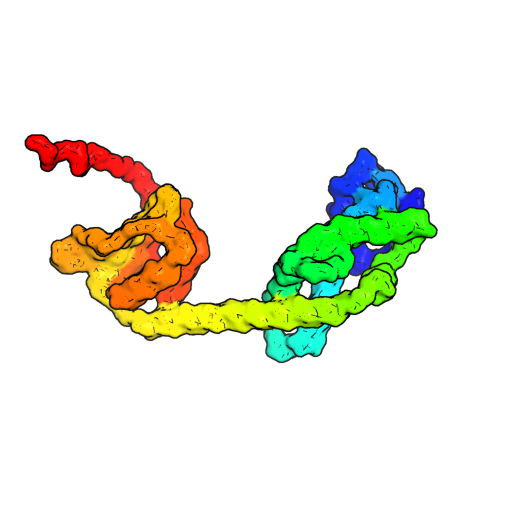550 C CA . LEU A 1 196 ? -13.363 12.033 35.509 1.00 87.56 196 LEU A CA 1
ATOM 1551 C C . LEU A 1 196 ? -11.870 12.298 35.330 1.00 87.56 196 LEU A C 1
ATOM 1553 O O . LEU A 1 196 ? -11.107 12.271 36.290 1.00 87.56 196 LEU A O 1
ATOM 1557 N N . GLU A 1 197 ? -11.461 12.586 34.094 1.00 87.25 197 GLU A N 1
ATOM 1558 C CA . GLU A 1 197 ? -10.057 12.714 33.704 1.00 87.25 197 GLU A CA 1
ATOM 1559 C C . GLU A 1 197 ? -9.894 13.681 32.520 1.00 87.25 197 GLU A C 1
ATOM 1561 O O . GLU A 1 197 ? -10.862 14.167 31.923 1.00 87.25 197 GLU A O 1
ATOM 1566 N N . GLY A 1 198 ? -8.646 13.981 32.166 1.00 86.38 198 GLY A N 1
ATOM 1567 C CA . GLY A 1 198 ? -8.319 14.634 30.908 1.00 86.38 198 GLY A CA 1
ATOM 1568 C C . GLY A 1 198 ? -6.818 14.784 30.699 1.00 86.38 198 GLY A C 1
ATOM 1569 O O . GLY A 1 198 ? -6.054 14.878 31.659 1.00 86.38 198 GLY A O 1
ATOM 1570 N N . GLY A 1 199 ? -6.393 14.810 29.439 1.00 88.50 199 GLY A N 1
ATOM 1571 C CA . GLY A 1 199 ? -4.979 14.913 29.095 1.00 88.50 199 GLY A CA 1
ATOM 1572 C C . GLY A 1 199 ? -4.704 14.740 27.610 1.00 88.50 199 GLY A C 1
ATOM 1573 O O . GLY A 1 199 ? -5.629 14.671 26.798 1.00 88.50 199 GLY A O 1
ATOM 1574 N N . HIS A 1 200 ? -3.415 14.680 27.274 1.00 90.38 200 HIS A N 1
ATOM 1575 C CA . HIS A 1 200 ? -2.975 14.335 25.928 1.00 90.38 200 HIS A CA 1
ATOM 1576 C C . HIS A 1 200 ? -3.300 12.873 25.633 1.00 90.38 200 HIS A C 1
ATOM 1578 O O . HIS A 1 200 ? -2.890 11.992 26.384 1.00 90.38 200 HIS A O 1
ATOM 1584 N N . ILE A 1 201 ? -4.021 12.628 24.543 1.00 87.75 201 ILE A N 1
ATOM 1585 C CA . ILE A 1 201 ? -4.455 11.277 24.158 1.00 87.75 201 ILE A CA 1
ATOM 1586 C C . ILE A 1 201 ? -3.554 10.619 23.122 1.00 87.75 201 ILE A C 1
ATOM 1588 O O . ILE A 1 201 ? -3.613 9.404 22.951 1.00 87.75 201 ILE A O 1
ATOM 1592 N N . ARG A 1 202 ? -2.732 11.408 22.427 1.00 85.44 202 ARG A N 1
ATOM 1593 C CA . ARG A 1 202 ? -1.928 10.898 21.324 1.00 85.44 202 ARG A CA 1
ATOM 1594 C C . ARG A 1 202 ? -0.865 9.923 21.825 1.00 85.44 202 ARG A C 1
ATOM 1596 O O . ARG A 1 202 ? -0.045 10.282 22.670 1.00 85.44 202 ARG A O 1
ATOM 1603 N N . GLY A 1 203 ? -0.865 8.714 21.276 1.00 82.69 203 GLY A N 1
ATOM 1604 C CA . GLY A 1 203 ? 0.001 7.607 21.685 1.00 82.69 203 GLY A CA 1
ATOM 1605 C C . GLY A 1 203 ? -0.471 6.850 22.933 1.00 82.69 203 GLY A C 1
ATOM 1606 O O . GLY A 1 203 ? 0.232 5.947 23.385 1.00 82.69 203 GLY A O 1
ATOM 1607 N N . VAL A 1 204 ? -1.624 7.208 23.510 1.00 86.69 204 VAL A N 1
ATOM 1608 C CA . VAL A 1 204 ? -2.244 6.532 24.666 1.00 86.69 204 VAL A CA 1
ATOM 1609 C C . VAL A 1 204 ? -3.738 6.253 24.449 1.00 86.69 204 VAL A C 1
ATOM 1611 O O . VAL A 1 204 ? -4.496 6.054 25.399 1.00 86.69 204 VAL A O 1
ATOM 1614 N N . GLU A 1 205 ? -4.170 6.188 23.194 1.00 87.81 205 GLU A N 1
ATOM 1615 C CA . GLU A 1 205 ? -5.551 5.963 22.757 1.00 87.81 205 GLU A CA 1
ATOM 1616 C C . GLU A 1 205 ? -6.151 4.688 23.375 1.00 87.81 205 GLU A C 1
ATOM 1618 O O . GLU A 1 205 ? -7.311 4.662 23.790 1.00 87.81 205 GLU A O 1
ATOM 1623 N N . TRP A 1 206 ? -5.330 3.646 23.522 1.00 83.56 206 TRP A N 1
ATOM 1624 C CA . TRP A 1 206 ? -5.711 2.376 24.140 1.00 83.56 206 TRP A CA 1
ATOM 1625 C C . TRP A 1 206 ? -6.098 2.499 25.617 1.00 83.56 206 TRP A C 1
ATOM 1627 O O . TRP A 1 206 ? -6.961 1.755 26.079 1.00 83.56 206 TRP A O 1
ATOM 1637 N N . LEU A 1 207 ? -5.502 3.441 26.361 1.00 86.00 207 LEU A N 1
ATOM 1638 C CA . LEU A 1 207 ? -5.870 3.683 27.760 1.00 86.00 207 LEU A CA 1
ATOM 1639 C C . LEU A 1 207 ? -7.258 4.314 27.857 1.00 86.00 207 LEU A C 1
ATOM 1641 O O . LEU A 1 207 ? -8.058 3.898 28.692 1.00 86.00 207 LEU A O 1
ATOM 1645 N N . LEU A 1 208 ? -7.572 5.259 26.965 1.00 89.12 208 LEU A N 1
ATOM 1646 C CA . LEU A 1 208 ? -8.918 5.822 26.868 1.00 89.12 208 LEU A CA 1
ATOM 1647 C C . LEU A 1 208 ? -9.937 4.720 26.559 1.00 89.12 208 LEU A C 1
ATOM 1649 O O . LEU A 1 208 ? -10.958 4.619 27.236 1.00 89.12 208 LEU A O 1
ATOM 1653 N N . LEU A 1 209 ? -9.641 3.868 25.574 1.00 88.75 209 LEU A N 1
ATOM 1654 C CA . LEU A 1 209 ? -10.516 2.760 25.203 1.00 88.75 209 LEU A CA 1
ATOM 1655 C C . LEU A 1 209 ? -10.736 1.795 26.379 1.00 88.75 209 LEU A C 1
ATOM 1657 O O . LEU A 1 209 ? -11.879 1.470 26.695 1.00 88.75 209 LEU A O 1
ATOM 1661 N N . ALA A 1 210 ? -9.665 1.391 27.069 1.00 86.38 210 ALA A N 1
ATOM 1662 C CA . ALA A 1 210 ? -9.741 0.515 28.236 1.00 86.38 210 ALA A CA 1
ATOM 1663 C C . ALA A 1 210 ? -10.572 1.131 29.373 1.00 86.38 210 ALA A C 1
ATOM 1665 O O . ALA A 1 210 ? -11.431 0.453 29.937 1.00 86.38 210 ALA A O 1
ATOM 1666 N N . ASN A 1 211 ? -10.381 2.421 29.667 1.00 88.25 211 ASN A N 1
ATOM 1667 C CA . ASN A 1 211 ? -11.160 3.132 30.682 1.00 88.25 211 ASN A CA 1
ATOM 1668 C C . ASN A 1 211 ? -12.649 3.158 30.324 1.00 88.25 211 ASN A C 1
ATOM 1670 O O . ASN A 1 211 ? -13.490 2.857 31.168 1.00 88.25 211 ASN A O 1
ATOM 1674 N N . LEU A 1 212 ? -12.988 3.447 29.066 1.00 90.56 212 LEU A N 1
ATOM 1675 C CA . LEU A 1 212 ? -14.377 3.444 28.604 1.00 90.56 212 LEU A CA 1
ATOM 1676 C C . LEU A 1 212 ? -15.006 2.049 28.668 1.00 90.56 212 LEU A C 1
ATOM 1678 O O . LEU A 1 212 ? -16.181 1.932 29.000 1.00 90.56 212 LEU A O 1
ATOM 1682 N N . ILE A 1 213 ? -14.243 0.990 28.393 1.00 89.38 213 ILE A N 1
ATOM 1683 C CA . ILE A 1 213 ? -14.732 -0.390 28.509 1.00 89.38 213 ILE A CA 1
ATOM 1684 C C . ILE A 1 213 ? -15.006 -0.742 29.971 1.00 89.38 213 ILE A C 1
ATOM 1686 O O . ILE A 1 213 ? -16.055 -1.303 30.270 1.00 89.38 213 ILE A O 1
ATOM 1690 N N . CYS A 1 214 ? -14.110 -0.368 30.888 1.00 86.69 214 CYS A N 1
ATOM 1691 C CA . CYS A 1 214 ? -14.303 -0.565 32.327 1.00 86.69 214 CYS A CA 1
ATOM 1692 C C . CYS A 1 214 ? -15.510 0.208 32.875 1.00 86.69 214 CYS A C 1
ATOM 1694 O O . CYS A 1 214 ? -16.199 -0.288 33.764 1.00 86.69 214 CYS A O 1
ATOM 1696 N N . LEU A 1 215 ? -15.757 1.416 32.359 1.00 88.31 215 LEU A N 1
ATOM 1697 C CA . LEU A 1 215 ? -16.922 2.224 32.724 1.00 88.31 215 LEU A CA 1
ATOM 1698 C C . LEU A 1 215 ? -18.229 1.669 32.141 1.00 88.31 215 LEU A C 1
ATOM 1700 O O . LEU A 1 215 ? -19.290 1.973 32.681 1.00 88.31 215 LEU A O 1
ATOM 1704 N N . ASP A 1 216 ? -18.145 0.895 31.052 1.00 89.88 216 ASP A N 1
ATOM 1705 C CA . ASP A 1 216 ? -19.263 0.344 30.281 1.00 89.88 216 ASP A CA 1
ATOM 1706 C C . ASP A 1 216 ? -20.439 1.331 30.153 1.00 89.88 216 ASP A C 1
ATOM 1708 O O . ASP A 1 216 ? -21.519 1.107 30.704 1.00 89.88 216 ASP A O 1
ATOM 1712 N N . PRO A 1 217 ? -20.249 2.475 29.473 1.00 91.12 217 PRO A N 1
ATOM 1713 C CA . PRO A 1 217 ? -21.271 3.504 29.395 1.00 91.12 217 PRO A CA 1
ATOM 1714 C C . PRO A 1 217 ? -22.479 3.043 28.579 1.00 91.12 217 PRO A C 1
ATOM 1716 O O . PRO A 1 217 ? -22.358 2.269 27.629 1.00 91.12 217 PRO A O 1
ATOM 1719 N N . ALA A 1 218 ? -23.650 3.584 28.902 1.00 91.38 218 ALA A N 1
ATOM 1720 C CA . ALA A 1 218 ? -24.856 3.452 28.089 1.00 91.38 218 ALA A CA 1
ATOM 1721 C C . ALA A 1 218 ? -24.748 4.235 26.775 1.00 91.38 218 ALA A C 1
ATOM 1723 O O . ALA A 1 218 ? -25.234 3.791 25.736 1.00 91.38 218 ALA A O 1
ATOM 1724 N N . SER A 1 219 ? -24.079 5.389 26.808 1.00 93.81 219 SER A N 1
ATOM 1725 C CA . SER A 1 219 ? -23.811 6.211 25.625 1.00 93.81 219 SER A CA 1
ATOM 1726 C C . SER A 1 219 ? -22.517 7.001 25.783 1.00 93.81 219 SER A C 1
ATOM 1728 O O . SER A 1 219 ? -22.210 7.458 26.887 1.00 93.81 219 SER A O 1
ATOM 1730 N N . ILE A 1 220 ? -21.808 7.206 24.677 1.00 95.31 220 ILE A N 1
ATOM 1731 C CA . ILE A 1 220 ? -20.604 8.028 24.570 1.00 95.31 220 ILE A CA 1
ATOM 1732 C C . ILE A 1 220 ? -20.920 9.195 23.640 1.00 95.31 220 ILE A C 1
ATOM 1734 O O . ILE A 1 220 ? -21.140 8.996 22.449 1.00 95.31 220 ILE A O 1
ATOM 1738 N N . ILE A 1 221 ? -20.924 10.411 24.170 1.00 95.31 221 ILE A N 1
ATOM 1739 C CA . ILE A 1 221 ? -21.102 11.636 23.396 1.00 95.31 221 ILE A CA 1
ATOM 1740 C C . ILE A 1 221 ? -19.726 12.162 22.995 1.00 95.31 221 ILE A C 1
ATOM 1742 O O . ILE A 1 221 ? -18.918 12.512 23.852 1.00 95.31 221 ILE A O 1
ATOM 1746 N N . VAL A 1 222 ? -19.466 12.254 21.695 1.00 94.75 222 VAL A N 1
ATOM 1747 C CA . VAL A 1 222 ? -18.239 12.830 21.137 1.00 94.75 222 VAL A CA 1
ATOM 1748 C C . VAL A 1 222 ? -18.511 14.262 20.687 1.00 94.75 222 VAL A C 1
ATOM 1750 O O . VAL A 1 222 ? -19.348 14.491 19.812 1.00 94.75 222 VAL A O 1
ATOM 1753 N N . ARG A 1 223 ? -17.779 15.221 21.266 1.00 93.56 223 ARG A N 1
ATOM 1754 C CA . ARG A 1 223 ? -17.884 16.662 20.977 1.00 93.56 223 ARG A CA 1
ATOM 1755 C C . ARG A 1 223 ? -16.583 17.203 20.387 1.00 93.56 223 ARG A C 1
ATOM 1757 O O . ARG A 1 223 ? -15.502 16.744 20.761 1.00 93.56 223 ARG A O 1
ATOM 1764 N N . ASN A 1 224 ? -16.678 18.200 19.503 1.00 90.19 224 ASN A N 1
ATOM 1765 C CA . ASN A 1 224 ? -15.542 18.808 18.803 1.00 90.19 224 ASN A CA 1
ATOM 1766 C C . ASN A 1 224 ? -14.662 17.797 18.046 1.00 90.19 224 ASN A C 1
ATOM 1768 O O . ASN A 1 224 ? -13.430 17.859 18.089 1.00 90.19 224 ASN A O 1
ATOM 1772 N N . ARG A 1 225 ? -15.283 16.853 17.325 1.00 89.06 225 ARG A N 1
ATOM 1773 C CA . ARG A 1 225 ? -14.581 15.759 16.619 1.00 89.06 225 ARG A CA 1
ATOM 1774 C C . ARG A 1 225 ? -13.503 16.221 15.632 1.00 89.06 225 ARG A C 1
ATOM 1776 O O . ARG A 1 225 ? -12.653 15.429 15.258 1.00 89.06 225 ARG A O 1
ATOM 1783 N N . VAL A 1 226 ? -13.538 17.485 15.202 1.00 89.38 226 VAL A N 1
ATOM 1784 C CA . VAL A 1 226 ? -12.523 18.086 14.320 1.00 89.38 226 VAL A CA 1
ATOM 1785 C C . VAL A 1 226 ? -11.114 18.043 14.923 1.00 89.38 226 VAL A C 1
ATOM 1787 O O . VAL A 1 226 ? -10.136 18.076 14.182 1.00 89.38 226 VAL A O 1
ATOM 1790 N N . PHE A 1 227 ? -11.008 17.955 16.252 1.00 89.31 227 PHE A N 1
ATOM 1791 C CA . PHE A 1 227 ? -9.736 17.831 16.967 1.00 89.31 227 PHE A CA 1
ATOM 1792 C C . PHE A 1 227 ? -9.398 16.390 17.368 1.00 89.31 227 PHE A C 1
ATOM 1794 O O . PHE A 1 227 ? -8.377 16.175 18.014 1.00 89.31 227 PHE A O 1
ATOM 1801 N N . ALA A 1 228 ? -10.249 15.416 17.037 1.00 86.88 228 ALA A N 1
ATOM 1802 C CA . ALA A 1 228 ? -9.998 14.013 17.326 1.00 86.88 228 ALA A CA 1
ATOM 1803 C C . ALA A 1 228 ? -9.258 13.345 16.164 1.00 86.88 228 ALA A C 1
ATOM 1805 O O . ALA A 1 228 ? -9.526 13.623 14.993 1.00 86.88 228 ALA A O 1
ATOM 1806 N N . ASP A 1 229 ? -8.360 12.424 16.502 1.00 86.75 229 ASP A N 1
ATOM 1807 C CA . ASP A 1 229 ? -7.727 11.556 15.520 1.00 86.75 229 ASP A CA 1
ATOM 1808 C C . ASP A 1 229 ? -8.758 10.605 14.878 1.00 86.75 229 ASP A C 1
ATOM 1810 O O . ASP A 1 229 ? -9.625 10.045 15.557 1.00 86.75 229 ASP A O 1
ATOM 1814 N N . SER A 1 230 ? -8.685 10.432 13.556 1.00 87.81 230 SER A N 1
ATOM 1815 C CA . SER A 1 230 ? -9.663 9.627 12.816 1.00 87.81 230 SER A CA 1
ATOM 1816 C C . SER A 1 230 ? -9.593 8.136 13.144 1.00 87.81 230 SER A C 1
ATOM 1818 O O . SER A 1 230 ? -10.626 7.465 13.101 1.00 87.81 230 SER A O 1
ATOM 1820 N N . GLU A 1 231 ? -8.410 7.610 13.476 1.00 86.50 231 GLU A N 1
ATOM 1821 C CA . GLU A 1 231 ? -8.251 6.208 13.873 1.00 86.50 231 GLU A CA 1
ATOM 1822 C C . GLU A 1 231 ? -8.890 5.978 15.240 1.00 86.50 231 GLU A C 1
ATOM 1824 O O . GLU A 1 231 ? -9.637 5.015 15.410 1.00 86.50 231 GLU A O 1
ATOM 1829 N N . LEU A 1 232 ? -8.708 6.909 16.182 1.00 89.06 232 LEU A N 1
ATOM 1830 C CA . LEU A 1 232 ? -9.390 6.853 17.476 1.00 89.06 232 LEU A CA 1
ATOM 1831 C C . LEU A 1 232 ? -10.915 6.850 17.332 1.00 89.06 232 LEU A C 1
ATOM 1833 O O . LEU A 1 232 ? -11.592 6.041 17.969 1.00 89.06 232 LEU A O 1
ATOM 1837 N N . LEU A 1 233 ? -11.472 7.734 16.500 1.00 91.12 233 LEU A N 1
ATOM 1838 C CA . LEU A 1 233 ? -12.919 7.761 16.271 1.00 91.12 233 LEU A CA 1
ATOM 1839 C C . LEU A 1 233 ? -13.420 6.437 15.680 1.00 91.12 233 LEU A C 1
ATOM 1841 O O . LEU A 1 233 ? -14.411 5.897 16.166 1.00 91.12 233 LEU A O 1
ATOM 1845 N N . SER A 1 234 ? -12.699 5.887 14.701 1.00 89.62 234 SER A N 1
ATOM 1846 C CA . SER A 1 234 ? -13.003 4.582 14.103 1.00 89.62 234 SER A CA 1
ATOM 1847 C C . SER A 1 234 ? -12.955 3.446 15.136 1.00 89.62 234 SER A C 1
ATOM 1849 O O . SER A 1 234 ? -13.836 2.582 15.163 1.00 89.62 234 SER A O 1
ATOM 1851 N N . MET A 1 235 ? -11.974 3.460 16.048 1.00 88.44 235 MET A N 1
ATOM 1852 C CA . MET A 1 235 ? -11.890 2.491 17.148 1.00 88.44 235 MET A CA 1
ATOM 1853 C C . MET A 1 235 ? -13.094 2.590 18.090 1.00 88.44 235 MET A C 1
ATOM 1855 O O . MET A 1 235 ? -13.683 1.565 18.438 1.00 88.44 235 MET A O 1
ATOM 1859 N N . LEU A 1 236 ? -13.497 3.808 18.473 1.00 92.00 236 LEU A N 1
ATOM 1860 C CA . LEU A 1 236 ? -14.674 4.022 19.320 1.00 92.00 236 LEU A CA 1
ATOM 1861 C C . LEU A 1 236 ? -15.948 3.494 18.651 1.00 92.00 236 LEU A C 1
ATOM 1863 O O . LEU A 1 236 ? -16.711 2.768 19.289 1.00 92.00 236 LEU A O 1
ATOM 1867 N N . GLU A 1 237 ? -16.166 3.803 17.371 1.00 91.81 237 GLU A N 1
ATOM 1868 C CA . GLU A 1 237 ? -17.308 3.287 16.603 1.00 91.81 237 GLU A CA 1
ATOM 1869 C C . GLU A 1 237 ? -17.281 1.760 16.496 1.00 91.81 237 GLU A C 1
ATOM 1871 O O . GLU A 1 237 ? -18.318 1.110 16.628 1.00 91.81 237 GLU A O 1
ATOM 1876 N N . THR A 1 238 ? -16.104 1.168 16.296 1.00 89.69 238 THR A N 1
ATOM 1877 C CA . THR A 1 238 ? -15.963 -0.286 16.158 1.00 89.69 238 THR A CA 1
ATOM 1878 C C . THR A 1 238 ? -16.316 -1.008 17.459 1.00 89.69 238 THR A C 1
ATOM 1880 O O . THR A 1 238 ? -17.067 -1.986 17.435 1.00 89.69 238 THR A O 1
ATOM 1883 N N . VAL A 1 239 ? -15.827 -0.508 18.599 1.00 90.19 239 VAL A N 1
ATOM 1884 C CA . VAL A 1 239 ? -16.014 -1.144 19.914 1.00 90.19 239 VAL A CA 1
ATOM 1885 C C . VAL A 1 239 ? -17.386 -0.842 20.512 1.00 90.19 239 VAL A C 1
ATOM 1887 O O . VAL A 1 239 ? -18.075 -1.754 20.965 1.00 90.19 239 VAL A O 1
ATOM 1890 N N . PHE A 1 240 ? -17.814 0.421 20.510 1.00 92.00 240 PHE A N 1
ATOM 1891 C CA . PHE A 1 240 ? -19.040 0.857 21.187 1.00 92.00 240 PHE A CA 1
ATOM 1892 C C . PHE A 1 240 ? -20.252 0.953 20.249 1.00 92.00 240 PHE A C 1
ATOM 1894 O O . PHE A 1 240 ? -21.396 0.976 20.716 1.00 92.00 240 PHE A O 1
ATOM 1901 N N . GLY A 1 241 ? -20.043 0.955 18.930 1.00 89.94 241 GLY A N 1
ATOM 1902 C CA . GLY A 1 241 ? -21.107 0.912 17.929 1.00 89.94 241 GLY A CA 1
ATOM 1903 C C . GLY A 1 241 ? -22.132 2.026 18.111 1.00 89.94 241 GLY A C 1
ATOM 1904 O O . GLY A 1 241 ? -21.798 3.202 18.220 1.00 89.94 241 GLY A O 1
ATOM 1905 N N . ALA A 1 242 ? -23.404 1.635 18.199 1.00 90.00 242 ALA A N 1
ATOM 1906 C CA . ALA A 1 242 ? -24.529 2.557 18.348 1.00 90.00 242 ALA A CA 1
ATOM 1907 C C . ALA A 1 242 ? -24.523 3.366 19.661 1.00 90.00 242 ALA A C 1
ATOM 1909 O O . ALA A 1 242 ? -25.319 4.292 19.793 1.00 90.00 242 ALA A O 1
ATOM 1910 N N . LYS A 1 243 ? -23.659 3.031 20.632 1.00 92.31 243 LYS A N 1
ATOM 1911 C CA . LYS A 1 243 ? -23.485 3.839 21.845 1.00 92.31 243 LYS A CA 1
ATOM 1912 C C . LYS A 1 243 ? -22.747 5.154 21.559 1.00 92.31 243 LYS A C 1
ATOM 1914 O O . LYS A 1 243 ? -22.866 6.069 22.367 1.00 92.31 243 LYS A O 1
ATOM 1919 N N . VAL A 1 244 ? -21.990 5.261 20.459 1.00 94.81 244 VAL A N 1
ATOM 1920 C CA . VAL A 1 244 ? -21.261 6.486 20.088 1.00 94.81 244 VAL A CA 1
ATOM 1921 C C . VAL A 1 244 ? -22.202 7.461 19.388 1.00 94.81 244 VAL A C 1
ATOM 1923 O O . VAL A 1 244 ? -22.821 7.137 18.377 1.00 94.81 244 VAL A O 1
ATOM 1926 N N . ILE A 1 245 ? -22.298 8.671 19.929 1.00 94.88 245 ILE A N 1
ATOM 1927 C CA . ILE A 1 245 ? -23.155 9.744 19.434 1.00 94.88 245 ILE A CA 1
ATOM 1928 C C . ILE A 1 245 ? -22.270 10.951 19.148 1.00 94.88 245 ILE A C 1
ATOM 1930 O O . ILE A 1 245 ? -21.649 11.506 20.052 1.00 94.88 245 ILE A O 1
ATOM 1934 N N . TYR A 1 246 ? -22.227 11.370 17.887 1.00 92.56 246 TYR A N 1
ATOM 1935 C CA . TYR A 1 246 ? -21.563 12.607 17.496 1.00 92.56 246 TYR A CA 1
ATOM 1936 C C . TYR A 1 246 ? -22.519 13.772 17.675 1.00 92.56 246 TYR A C 1
ATOM 1938 O O . TYR A 1 246 ? -23.590 13.800 17.067 1.00 92.56 246 TYR A O 1
ATOM 1946 N N . GLU A 1 247 ? -22.124 14.737 18.492 1.00 89.25 247 GLU A N 1
ATOM 1947 C CA . GLU A 1 247 ? -22.849 15.993 18.605 1.00 89.25 247 GLU A CA 1
ATOM 1948 C C . GLU A 1 247 ? -22.168 17.008 17.691 1.00 89.25 247 GLU A C 1
ATOM 1950 O O . GLU A 1 247 ? -20.979 17.292 17.845 1.00 89.25 247 GLU A O 1
ATOM 1955 N N . ASP A 1 248 ? -22.903 17.493 16.687 1.00 65.31 248 ASP A N 1
ATOM 1956 C CA . ASP A 1 248 ? -22.385 18.508 15.776 1.00 65.31 248 ASP A CA 1
ATOM 1957 C C . ASP A 1 248 ? -22.096 19.797 16.549 1.00 65.31 248 ASP A C 1
ATOM 1959 O O . ASP A 1 248 ? -22.928 20.288 17.320 1.00 65.31 248 ASP A O 1
ATOM 1963 N N . ASP A 1 249 ? -20.921 20.369 16.289 1.00 54.69 249 ASP A N 1
ATOM 1964 C CA . ASP A 1 249 ? -20.521 21.663 16.818 1.00 54.69 249 ASP A CA 1
ATOM 1965 C C . ASP A 1 249 ? -21.469 22.744 16.268 1.00 54.69 249 ASP A C 1
ATOM 1967 O O . ASP A 1 249 ? -21.258 23.319 15.198 1.00 54.69 249 ASP A O 1
ATOM 1971 N N . GLN A 1 250 ? -22.511 23.095 17.021 1.00 41.84 250 GLN A N 1
ATOM 1972 C CA . GLN A 1 250 ? -22.869 24.506 17.084 1.00 41.84 250 GLN A CA 1
ATOM 1973 C C . GLN A 1 250 ? -21.667 25.187 17.747 1.00 41.84 250 GLN A C 1
ATOM 1975 O O . GLN A 1 250 ? -21.296 24.784 18.852 1.00 41.84 250 GLN A O 1
ATOM 1980 N N . PRO A 1 251 ? -21.037 26.199 17.126 1.00 37.97 251 PRO A N 1
ATOM 1981 C CA . PRO A 1 251 ? -20.012 26.995 17.780 1.00 37.97 251 PRO A CA 1
ATOM 1982 C C . PRO A 1 251 ? -20.690 27.864 18.843 1.00 37.97 251 PRO A C 1
ATOM 1984 O O . PRO A 1 251 ? -20.820 29.080 18.711 1.00 37.97 251 PRO A O 1
ATOM 1987 N N . THR A 1 252 ? -21.175 27.248 19.917 1.00 36.69 252 THR A N 1
ATOM 1988 C CA . THR A 1 252 ? -21.472 27.953 21.150 1.00 36.69 252 THR A CA 1
ATOM 1989 C C . THR A 1 252 ? -20.133 28.352 21.722 1.00 36.69 252 THR A C 1
ATOM 1991 O O . THR A 1 252 ? -19.426 27.545 22.319 1.00 36.69 252 THR A O 1
ATOM 1994 N N . ALA A 1 253 ? -19.793 29.617 21.478 1.00 33.97 253 ALA A N 1
ATOM 1995 C CA . ALA A 1 253 ? -18.831 30.373 22.247 1.00 33.97 253 ALA A CA 1
ATOM 1996 C C . ALA A 1 253 ? -18.875 29.888 23.699 1.00 33.97 253 ALA A C 1
ATOM 1998 O O . ALA A 1 253 ? -19.874 30.088 24.398 1.00 33.97 253 ALA A O 1
ATOM 1999 N N . VAL A 1 254 ? -17.805 29.216 24.123 1.00 37.12 254 VAL A N 1
ATOM 2000 C CA . VAL A 1 254 ? -17.528 28.980 25.533 1.00 37.12 254 VAL A CA 1
ATOM 2001 C C . VAL A 1 254 ? -17.393 30.374 26.126 1.00 37.12 254 VAL A C 1
ATOM 2003 O O . VAL A 1 254 ? -16.358 31.024 26.005 1.00 37.12 254 VAL A O 1
ATOM 2006 N N . LYS A 1 255 ? -18.505 30.890 26.655 1.00 34.94 255 LYS A N 1
ATOM 2007 C CA . LYS A 1 255 ? -18.524 32.126 27.417 1.00 34.94 255 LYS A CA 1
ATOM 2008 C C . LYS A 1 255 ? -17.563 31.925 28.575 1.00 34.94 255 LYS A C 1
ATOM 2010 O O . LYS A 1 255 ? -17.793 31.090 29.448 1.00 34.94 255 LYS A O 1
ATOM 2015 N N . GLU A 1 256 ? -16.505 32.718 28.553 1.00 37.09 256 GLU A N 1
ATOM 2016 C CA . GLU A 1 256 ? -15.698 33.109 29.697 1.00 37.09 256 GLU A CA 1
ATOM 2017 C C . GLU A 1 256 ? -16.625 33.556 30.843 1.00 37.09 256 GLU A C 1
ATOM 2019 O O . GLU A 1 256 ? -16.978 34.723 30.950 1.00 37.09 256 GLU A O 1
ATOM 2024 N N . HIS A 1 257 ? -17.099 32.628 31.674 1.00 35.03 257 HIS A N 1
ATOM 2025 C CA . HIS A 1 257 ? -17.883 32.964 32.869 1.00 35.03 257 HIS A CA 1
ATOM 2026 C C . HIS A 1 257 ? -17.669 31.996 34.039 1.00 35.03 257 HIS A C 1
ATOM 2028 O O . HIS A 1 257 ? -18.547 31.827 34.875 1.00 35.03 257 HIS A O 1
ATOM 2034 N N . LEU A 1 258 ? -16.481 31.391 34.145 1.00 36.09 258 LEU A N 1
ATOM 2035 C CA . LEU A 1 258 ? -16.076 30.647 35.351 1.00 36.09 258 LEU A CA 1
ATOM 2036 C C . LEU A 1 258 ? -14.711 31.063 35.925 1.00 36.09 258 LEU A C 1
ATOM 2038 O O . LEU A 1 258 ? -14.217 30.451 36.867 1.00 36.09 258 LEU A O 1
ATOM 2042 N N . LEU A 1 259 ? -14.131 32.159 35.432 1.00 35.38 259 LEU A N 1
ATOM 2043 C CA . LEU A 1 259 ? -12.985 32.824 36.053 1.00 35.38 259 LEU A CA 1
ATOM 2044 C C . LEU A 1 259 ? -13.388 34.251 36.411 1.00 35.38 259 LEU A C 1
ATOM 2046 O O . LEU A 1 259 ? -13.060 35.156 35.661 1.00 35.38 259 LEU A O 1
ATOM 2050 N N . LEU A 1 260 ? -14.164 34.427 37.483 1.00 35.88 260 LEU A N 1
ATOM 2051 C CA . LEU A 1 260 ? -14.312 35.659 38.282 1.00 35.88 260 LEU A CA 1
ATOM 2052 C C . LEU A 1 260 ? -15.440 35.425 39.302 1.00 35.88 260 LEU A C 1
ATOM 2054 O O . LEU A 1 260 ? -16.509 35.995 39.183 1.00 35.88 260 LEU A O 1
ATOM 2058 N N . ASP A 1 261 ? -15.219 34.524 40.259 1.00 34.19 261 ASP A N 1
ATOM 2059 C CA . ASP A 1 261 ? -15.948 34.519 41.541 1.00 34.19 261 ASP A CA 1
ATOM 2060 C C . ASP A 1 261 ? -15.117 33.771 42.596 1.00 34.19 261 ASP A C 1
ATOM 2062 O O . ASP A 1 261 ? -15.532 32.800 43.222 1.00 34.19 261 ASP A O 1
ATOM 2066 N N . LYS A 1 262 ? -13.865 34.219 42.739 1.00 39.97 262 LYS A N 1
ATOM 2067 C CA . LYS A 1 262 ? -13.060 34.102 43.961 1.00 39.97 262 LYS A CA 1
ATOM 2068 C C . LYS A 1 262 ? -12.134 35.317 44.036 1.00 39.97 262 LYS A C 1
ATOM 2070 O O . LYS A 1 262 ? -10.960 35.234 43.678 1.00 39.97 262 LYS A O 1
ATOM 2075 N N . GLN A 1 263 ? -12.693 36.440 44.473 1.00 37.12 263 GLN A N 1
ATOM 2076 C CA . GLN A 1 263 ? -11.982 37.465 45.237 1.00 37.12 263 GLN A CA 1
ATOM 2077 C C . GLN A 1 263 ? -12.801 37.777 46.482 1.00 37.12 263 GLN A C 1
ATOM 2079 O O . GLN A 1 263 ? -14.040 37.868 46.345 1.00 37.12 263 GLN A O 1
#

Mean predicted aligned error: 9.66 Å

pLDDT: mean 87.9, std 13.57, range [33.97, 97.94]

Secondary structure (DSSP, 8-state):
-EEEE--HHHHHHHHHHHHHH-SS--EEEEETTEEEEES--HHHHHHHIIIIIHHHHHHHHHHHHHHHH-TTS-HHHHHHHHHHHHHHHTS--TT--TTSSTTHHHHHHHHHHHHHHHS-EEHHHHHHHSSTTHHHHHHHHHHHHHHHHHHHHHHHHHHHHHHHH----S-EEEEEEETTTEEEEEEEETTEEEEEEEEE-TT-HHHHHHHHHHH--SEEEEE-GGGS-HHHHHHHHHHHGGGEEEPP-------S-SSSS--

Nearest PDB structures (foldseek):
  7u32-assembly1_A  TM=5.133E-01  e=2.169E-02  Visna/maedi virus EV1 KV1772
  2a6a-assembly1_A  TM=4.942E-01  e=1.336E-01  Thermotoga maritima MSB8
  3bzk-assembly1_A  TM=2.878E-01  e=1.301E-02  Pseudomonas aeruginosa
  6wc8-assembly1_A-2  TM=4.569E-01  e=1.878E-01  Human immunodeficiency virus 1